Protein AF-R9IVQ0-F1 (afdb_monomer_lite)

Secondary structure (DSSP, 8-state):
-HHHHHHHHHHHHHHHHHHHHSS--EEE--SSS--TTEES---TTSEEEE--EE-SS----HHHHHHHT----HHHHHHHTTEEBS-EEEEETTEEEEEPPB-SS--HHHHHHHHHHTT--EEEEEESSSSEEEEEETTT--EEEEETTTTEEEEEESSHHHHHHH-BSSGGG--

Foldseek 3Di:
DLLVLVVVLLVQLQVVCCVPPVAGDKDADDPPDHAPQWDDDQDPVRITHGDKDQAPDQDDCPVVCVVLVAAFDPSVSCVLRRIFDCWDWFDDLLFIKIFHGRGPPDPVNVQSVVCVVVVHQWDFGTARDPQWTWIQGGHQQWIWIQGNVVRDIDTRGSHSSRVSVRTHSDSVPND

Radius of gyration: 16.64 Å; chains: 1; bounding box: 41×39×42 Å

Sequence (175 aa):
MFQEILKNYIDAFFKVYEEDGKSLPKLPYDEDEPSSLYVGEIDEEGWIEWQYVPVDRILDFSELEEEYAIHLSEELKEYYNSFYFLELCGFWNNKCIMLDKIDAATDVLDDFRSVLNEQEDMIEIGSMDSYASVFVKFVSGRVVLYDWEFEEEAVLADSLSEFFTKLKVRMDQVE

Structure (mmCIF, N/CA/C/O backbone):
data_AF-R9IVQ0-F1
#
_entry.id   AF-R9IVQ0-F1
#
loop_
_atom_site.group_PDB
_atom_site.id
_atom_site.type_symbol
_atom_site.label_atom_id
_atom_site.label_alt_id
_atom_site.label_comp_id
_atom_site.label_asym_id
_atom_site.label_entity_id
_atom_site.label_seq_id
_atom_site.pdbx_PDB_ins_code
_atom_site.Cartn_x
_atom_site.Cartn_y
_atom_site.Cartn_z
_atom_site.occupancy
_atom_site.B_iso_or_equiv
_atom_site.auth_seq_id
_atom_site.auth_comp_id
_atom_site.auth_asym_id
_atom_site.auth_atom_id
_atom_site.pdbx_PDB_model_num
ATOM 1 N N . MET A 1 1 ? -14.313 2.834 -6.094 1.00 83.88 1 MET A N 1
ATOM 2 C CA . MET A 1 1 ? -13.890 4.240 -6.356 1.00 83.88 1 MET A CA 1
ATOM 3 C C . MET A 1 1 ? -12.405 4.374 -6.064 1.00 83.88 1 MET A C 1
ATOM 5 O O . MET A 1 1 ? -11.688 4.936 -6.881 1.00 83.88 1 MET A O 1
ATOM 9 N N . PHE A 1 2 ? -11.943 3.792 -4.955 1.00 95.62 2 PHE A N 1
ATOM 10 C CA . PHE A 1 2 ? -10.536 3.758 -4.588 1.00 95.62 2 PHE A CA 1
ATOM 11 C C . PHE A 1 2 ? -9.658 2.993 -5.595 1.00 95.62 2 PHE A C 1
ATOM 13 O O . PHE A 1 2 ? -8.620 3.516 -5.990 1.00 95.62 2 PHE A O 1
ATOM 20 N N . GLN A 1 3 ? -10.098 1.840 -6.119 1.00 95.62 3 GLN A N 1
ATOM 21 C CA . GLN A 1 3 ? -9.324 1.099 -7.136 1.00 95.62 3 GLN A CA 1
ATOM 22 C C . GLN A 1 3 ? -8.906 1.956 -8.353 1.00 95.62 3 GLN A C 1
ATOM 24 O O . GLN A 1 3 ? -7.794 1.813 -8.857 1.00 95.62 3 GLN A O 1
ATOM 29 N N . GLU A 1 4 ? -9.760 2.874 -8.822 1.00 97.44 4 GLU A N 1
ATOM 30 C CA . GLU A 1 4 ? -9.417 3.794 -9.920 1.00 97.44 4 GLU A CA 1
ATOM 31 C C . GLU A 1 4 ? -8.364 4.828 -9.496 1.00 97.44 4 GLU A C 1
ATOM 33 O O . GLU A 1 4 ? -7.477 5.156 -10.280 1.00 97.44 4 GLU A O 1
ATOM 38 N N . ILE A 1 5 ? -8.432 5.322 -8.255 1.00 98.25 5 ILE A N 1
ATOM 39 C CA . ILE A 1 5 ? -7.447 6.252 -7.682 1.00 98.25 5 ILE A CA 1
ATOM 40 C C . ILE A 1 5 ? -6.083 5.570 -7.576 1.00 98.25 5 ILE A C 1
ATOM 42 O O . ILE A 1 5 ? -5.092 6.117 -8.060 1.00 98.25 5 ILE A O 1
ATOM 46 N N . LEU A 1 6 ? -6.044 4.360 -7.015 1.00 98.38 6 LEU A N 1
ATOM 47 C CA . LEU A 1 6 ? -4.823 3.567 -6.915 1.00 98.38 6 LEU A CA 1
ATOM 48 C C . LEU A 1 6 ? -4.244 3.284 -8.303 1.00 98.38 6 LEU A C 1
ATOM 50 O O . LEU A 1 6 ? -3.059 3.511 -8.533 1.00 98.38 6 LEU A O 1
ATOM 54 N N . LYS A 1 7 ? -5.088 2.879 -9.260 1.00 98.31 7 LYS A N 1
ATOM 55 C CA . LYS A 1 7 ? -4.653 2.659 -10.642 1.00 98.31 7 LYS A CA 1
ATOM 56 C C . LYS A 1 7 ? -4.031 3.915 -11.250 1.00 98.31 7 LYS A C 1
ATOM 58 O O . LYS A 1 7 ? -2.971 3.826 -11.856 1.00 98.31 7 LYS A O 1
ATOM 63 N N . ASN A 1 8 ? -4.663 5.077 -11.082 1.00 98.06 8 ASN A N 1
ATOM 64 C CA . ASN A 1 8 ? -4.141 6.338 -11.610 1.00 98.06 8 ASN A CA 1
ATOM 65 C C . ASN A 1 8 ? -2.773 6.688 -11.009 1.00 98.06 8 ASN A C 1
ATOM 67 O O . ASN A 1 8 ? -1.909 7.194 -11.723 1.00 98.06 8 ASN A O 1
ATOM 71 N N . TYR A 1 9 ? -2.573 6.420 -9.716 1.00 98.12 9 TYR A N 1
ATOM 72 C CA . TYR A 1 9 ? -1.280 6.606 -9.066 1.00 98.12 9 TYR A CA 1
ATOM 73 C C . TYR A 1 9 ? -0.220 5.651 -9.631 1.00 98.12 9 TYR A C 1
ATOM 75 O O . TYR A 1 9 ? 0.850 6.106 -10.031 1.00 98.12 9 TYR A O 1
ATOM 83 N N . ILE A 1 10 ? -0.527 4.354 -9.740 1.00 98.12 10 ILE A N 1
ATOM 84 C CA . ILE A 1 10 ? 0.409 3.361 -10.286 1.00 98.12 10 ILE A CA 1
ATOM 85 C C . ILE A 1 10 ? 0.740 3.681 -11.753 1.00 98.12 10 ILE A C 1
ATOM 87 O O . ILE A 1 10 ? 1.907 3.681 -12.134 1.00 98.12 10 ILE A O 1
ATOM 91 N N . ASP A 1 11 ? -0.248 4.041 -12.575 1.00 97.88 11 ASP A N 1
ATOM 92 C CA . ASP A 1 11 ? -0.018 4.480 -13.957 1.00 97.88 11 ASP A CA 1
ATOM 93 C C . ASP A 1 11 ? 0.919 5.693 -14.018 1.00 97.88 11 ASP A C 1
ATOM 95 O O . ASP A 1 11 ? 1.826 5.741 -14.850 1.00 97.88 11 ASP A O 1
ATOM 99 N N . ALA A 1 12 ? 0.717 6.677 -13.137 1.00 97.06 12 ALA A N 1
ATOM 100 C CA . ALA A 1 12 ? 1.587 7.842 -13.053 1.00 97.06 12 ALA A CA 1
ATOM 101 C C . ALA A 1 12 ? 3.013 7.459 -12.632 1.00 97.06 12 ALA A C 1
ATOM 103 O O . ALA A 1 12 ? 3.962 8.016 -13.179 1.00 97.06 12 ALA A O 1
ATOM 104 N N . PHE A 1 13 ? 3.166 6.501 -11.712 1.00 96.88 13 PHE A N 1
ATOM 105 C CA . PHE A 1 13 ? 4.462 5.978 -11.281 1.00 96.88 13 PHE A CA 1
ATOM 106 C C . PHE A 1 13 ? 5.195 5.319 -12.451 1.00 96.88 13 PHE A C 1
ATOM 108 O O . PHE A 1 13 ? 6.308 5.715 -12.780 1.00 96.88 13 PHE A O 1
ATOM 115 N N . PHE A 1 14 ? 4.542 4.400 -13.164 1.00 96.69 14 PHE A N 1
ATOM 116 C CA . PHE A 1 14 ? 5.114 3.726 -14.335 1.00 96.69 14 PHE A CA 1
ATOM 117 C C . PHE A 1 14 ? 5.498 4.708 -15.446 1.00 96.69 14 PHE A C 1
ATOM 119 O O . PHE A 1 14 ? 6.549 4.572 -16.075 1.00 96.69 14 PHE A O 1
ATOM 126 N N . LYS A 1 15 ? 4.678 5.741 -15.653 1.00 95.88 15 LYS A N 1
ATOM 127 C CA . LYS A 1 15 ? 4.925 6.768 -16.663 1.00 95.88 15 LYS A CA 1
ATOM 128 C C . LYS A 1 15 ? 6.222 7.548 -16.427 1.00 95.88 15 LYS A C 1
ATOM 130 O O . LYS A 1 15 ? 6.845 7.964 -17.400 1.00 95.88 15 LYS A O 1
ATOM 135 N N . VAL A 1 16 ? 6.659 7.722 -15.176 1.00 94.12 16 VAL A N 1
ATOM 136 C CA . VAL A 1 16 ? 7.954 8.360 -14.864 1.00 94.12 16 VAL A CA 1
ATOM 137 C C . VAL A 1 16 ? 9.106 7.594 -15.521 1.00 94.12 16 VAL A C 1
ATOM 139 O O . VAL A 1 16 ? 9.934 8.196 -16.201 1.00 94.12 16 VAL A O 1
ATOM 142 N N . TYR A 1 17 ? 9.117 6.266 -15.397 1.00 92.62 17 TYR A N 1
ATOM 143 C CA . TYR A 1 17 ? 10.158 5.407 -15.973 1.00 92.62 17 TYR A CA 1
ATOM 144 C C . TYR A 1 17 ? 10.071 5.339 -17.502 1.00 92.62 17 TYR A C 1
ATOM 146 O O . TYR A 1 17 ? 11.098 5.356 -18.190 1.00 92.62 17 TYR A O 1
ATOM 154 N N . GLU A 1 18 ? 8.854 5.349 -18.053 1.00 92.56 18 GLU A N 1
ATOM 155 C CA . GLU A 1 18 ? 8.652 5.407 -19.502 1.00 92.56 18 GLU A CA 1
ATOM 156 C C . GLU A 1 18 ? 9.205 6.717 -20.095 1.00 92.56 18 GLU A C 1
ATOM 158 O O . GLU A 1 18 ? 9.872 6.699 -21.133 1.00 92.56 18 GLU A O 1
ATOM 163 N N . GLU A 1 19 ? 8.970 7.855 -19.435 1.00 91.44 19 GLU A N 1
ATOM 164 C CA . GLU A 1 19 ? 9.452 9.166 -19.883 1.00 91.44 19 GLU A CA 1
ATOM 165 C C . GLU A 1 19 ? 10.971 9.328 -19.719 1.00 91.44 19 GLU A C 1
ATOM 167 O O . GLU A 1 19 ? 11.625 9.850 -20.627 1.00 91.44 19 GLU A O 1
ATOM 172 N N . ASP A 1 20 ? 11.534 8.871 -18.596 1.00 87.56 20 ASP A N 1
ATOM 173 C CA . ASP A 1 20 ? 12.940 9.108 -18.245 1.00 87.56 20 ASP A CA 1
ATOM 174 C C . ASP A 1 20 ? 13.894 8.093 -18.887 1.00 87.56 20 ASP A C 1
ATOM 176 O O . ASP A 1 20 ? 14.998 8.449 -19.310 1.00 87.56 20 ASP A O 1
ATOM 180 N N . GLY A 1 21 ? 13.469 6.831 -18.985 1.00 81.00 21 GLY A N 1
ATOM 181 C CA . GLY A 1 21 ? 14.312 5.708 -19.400 1.00 81.00 21 GLY A CA 1
ATOM 182 C C . GLY A 1 21 ? 13.788 4.918 -20.594 1.00 81.00 21 GLY A C 1
ATOM 183 O O . GLY A 1 21 ? 14.529 4.096 -21.133 1.00 81.00 21 GLY A O 1
ATOM 184 N N . LYS A 1 22 ? 12.545 5.164 -21.040 1.00 89.81 22 LYS A N 1
ATOM 185 C CA . LYS A 1 22 ? 11.823 4.294 -21.991 1.00 89.81 22 LYS A CA 1
ATOM 186 C C . LYS A 1 22 ? 11.801 2.834 -21.534 1.00 89.81 22 LYS A C 1
ATOM 188 O O . LYS A 1 22 ? 11.911 1.927 -22.360 1.00 89.81 22 LYS A O 1
ATOM 193 N N . SER A 1 23 ? 11.679 2.634 -20.227 1.00 92.81 23 SER A N 1
ATOM 194 C CA . SER A 1 23 ? 11.652 1.330 -19.574 1.00 92.81 23 SER A CA 1
ATOM 195 C C . SER A 1 23 ? 10.450 1.231 -18.645 1.00 92.81 23 SER A C 1
ATOM 197 O O . SER A 1 23 ? 9.819 2.236 -18.309 1.00 92.81 23 SER A O 1
ATOM 199 N N . LEU A 1 24 ? 10.155 0.016 -18.196 1.00 96.06 24 LEU A N 1
ATOM 200 C CA . LEU A 1 24 ? 9.354 -0.176 -16.993 1.00 96.06 24 LEU A CA 1
ATOM 201 C C . LEU A 1 24 ? 10.211 0.111 -15.741 1.00 96.06 24 LEU A C 1
ATOM 203 O O . LEU A 1 24 ? 11.442 0.239 -15.847 1.00 96.06 24 LEU A O 1
ATOM 207 N N . PRO A 1 25 ? 9.588 0.226 -14.556 1.00 95.88 25 PRO A N 1
ATOM 208 C CA . PRO A 1 25 ? 10.310 0.205 -13.292 1.00 95.88 25 PRO A CA 1
ATOM 209 C C . PRO A 1 25 ? 11.196 -1.039 -13.175 1.00 95.88 25 PRO A C 1
ATOM 211 O O . PRO A 1 25 ? 10.837 -2.123 -13.646 1.00 95.88 25 PRO A O 1
ATOM 214 N N . LYS A 1 26 ? 12.357 -0.872 -12.536 1.00 95.25 26 LYS A N 1
ATOM 215 C CA . LYS A 1 26 ? 13.335 -1.939 -12.314 1.00 95.25 26 LYS A CA 1
ATOM 216 C C . LYS A 1 26 ? 13.668 -2.082 -10.842 1.00 95.25 26 LYS A C 1
ATOM 218 O O . LYS A 1 26 ? 13.705 -1.083 -10.132 1.00 95.25 26 LYS A O 1
ATOM 223 N N . LEU A 1 27 ? 13.999 -3.300 -10.432 1.00 95.00 27 LEU A N 1
ATOM 224 C CA . LEU A 1 27 ? 14.560 -3.608 -9.116 1.00 95.00 27 LEU A CA 1
ATOM 225 C C . LEU A 1 27 ? 15.626 -4.716 -9.230 1.00 95.00 27 LEU A C 1
ATOM 227 O O . LEU A 1 27 ? 15.673 -5.389 -10.268 1.00 95.00 27 LEU A O 1
ATOM 231 N N . PRO A 1 28 ? 16.509 -4.897 -8.229 1.00 95.62 28 PRO A N 1
ATOM 232 C CA . PRO A 1 28 ? 17.485 -5.986 -8.232 1.00 95.62 28 PRO A CA 1
ATOM 233 C C . PRO A 1 28 ? 16.787 -7.345 -8.333 1.00 95.62 28 PRO A C 1
ATOM 235 O O . PRO A 1 28 ? 15.831 -7.600 -7.605 1.00 95.62 28 PRO A O 1
ATOM 238 N N . TYR A 1 29 ? 17.248 -8.216 -9.229 1.00 94.75 29 TYR A N 1
ATOM 239 C CA . TYR A 1 29 ? 16.672 -9.552 -9.363 1.00 94.75 29 TYR A CA 1
ATOM 240 C C . TYR A 1 29 ? 16.893 -10.369 -8.084 1.00 94.75 29 TYR A C 1
ATOM 242 O O . TYR A 1 29 ? 18.032 -10.527 -7.639 1.00 94.75 29 TYR A O 1
ATOM 250 N N . ASP A 1 30 ? 15.807 -10.907 -7.533 1.00 92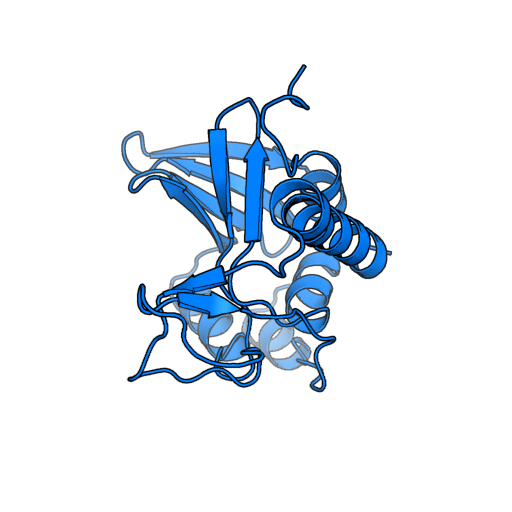.25 30 ASP A N 1
ATOM 251 C CA . ASP A 1 30 ? 15.841 -11.813 -6.390 1.00 92.25 30 ASP A CA 1
ATOM 252 C C . ASP A 1 30 ? 15.778 -13.267 -6.883 1.00 92.25 30 ASP A C 1
ATOM 254 O O . ASP A 1 30 ? 14.785 -13.703 -7.474 1.00 92.25 30 ASP A O 1
ATOM 258 N N . GLU A 1 31 ? 16.873 -14.010 -6.693 1.00 89.38 31 GLU A N 1
ATOM 259 C CA . GLU A 1 31 ? 16.951 -15.419 -7.092 1.00 89.38 31 GLU A CA 1
ATOM 260 C C . GLU A 1 31 ? 16.242 -16.366 -6.118 1.00 89.38 31 GLU A C 1
ATOM 262 O O . GLU A 1 31 ? 15.838 -17.460 -6.526 1.00 89.38 31 GLU A O 1
ATOM 267 N N . ASP A 1 32 ? 16.077 -15.942 -4.865 1.00 91.50 32 ASP A N 1
ATOM 268 C CA . ASP A 1 32 ? 15.458 -16.720 -3.798 1.00 91.50 32 ASP A CA 1
ATOM 269 C C . ASP A 1 32 ? 13.927 -16.562 -3.822 1.00 91.50 32 ASP A C 1
ATOM 271 O O . ASP A 1 32 ? 13.199 -17.531 -3.581 1.00 91.50 32 ASP A O 1
ATOM 275 N N . GLU A 1 33 ? 13.430 -15.378 -4.197 1.00 87.25 33 GLU A N 1
ATOM 276 C CA . GLU A 1 33 ? 12.001 -15.052 -4.312 1.00 87.25 33 GLU A CA 1
ATOM 277 C C . GLU A 1 33 ? 11.600 -14.590 -5.731 1.00 87.25 33 GLU A C 1
ATOM 279 O O . GLU A 1 33 ? 11.232 -13.429 -5.944 1.00 87.25 33 GLU A O 1
ATOM 284 N N . PRO A 1 34 ? 11.604 -15.486 -6.739 1.00 86.75 34 PRO A N 1
ATOM 285 C CA . PRO A 1 34 ? 11.236 -15.112 -8.099 1.00 86.75 34 PRO A CA 1
ATOM 286 C C . PRO A 1 34 ? 9.760 -14.704 -8.195 1.00 86.75 34 PRO A C 1
ATOM 288 O O . PRO A 1 34 ? 8.856 -15.470 -7.849 1.00 86.75 34 PRO A O 1
ATOM 291 N N . SER A 1 35 ? 9.501 -13.519 -8.752 1.00 91.38 35 SER A N 1
ATOM 292 C CA . SER A 1 35 ? 8.145 -13.004 -8.933 1.00 91.38 35 SER A CA 1
ATOM 293 C C . SER A 1 35 ? 7.570 -13.279 -10.323 1.00 91.38 35 SER A C 1
ATOM 295 O O . SER A 1 35 ? 8.240 -13.155 -11.347 1.00 91.38 35 SER A O 1
ATOM 297 N N . SER A 1 36 ? 6.263 -13.554 -10.368 1.00 92.44 36 SER A N 1
ATOM 298 C CA . SER A 1 36 ? 5.487 -13.607 -11.618 1.00 92.44 36 SER A CA 1
ATOM 299 C C . SER A 1 36 ? 5.296 -12.240 -12.293 1.00 92.44 36 SER A C 1
ATOM 301 O O . SER A 1 36 ? 4.859 -12.182 -13.442 1.00 92.44 36 SER A O 1
ATOM 303 N N . LEU A 1 37 ? 5.625 -11.148 -11.595 1.00 96.44 37 LEU A N 1
ATOM 304 C CA . LEU A 1 37 ? 5.517 -9.773 -12.089 1.00 96.44 37 LEU A CA 1
ATOM 305 C C . LEU A 1 37 ? 6.743 -9.319 -12.890 1.00 96.44 37 LEU A C 1
ATOM 307 O O . LEU A 1 37 ? 6.702 -8.255 -13.510 1.00 96.44 37 LEU A O 1
ATOM 311 N N . TYR A 1 38 ? 7.821 -10.107 -12.887 1.00 96.25 38 TYR A N 1
ATOM 312 C CA . TYR A 1 38 ? 9.023 -9.825 -13.662 1.00 96.25 38 TYR A CA 1
ATOM 313 C C . TYR A 1 38 ? 8.772 -9.898 -15.171 1.00 96.25 38 TYR A C 1
ATOM 315 O O . TYR A 1 38 ? 8.034 -10.751 -15.671 1.00 96.25 38 TYR A O 1
ATOM 323 N N . VAL A 1 39 ? 9.418 -8.998 -15.909 1.00 95.38 39 VAL A N 1
ATOM 324 C CA . VAL A 1 39 ? 9.294 -8.852 -17.358 1.00 95.38 39 VAL A CA 1
ATOM 325 C C . VAL A 1 39 ? 10.682 -8.762 -17.986 1.00 95.38 39 VAL A C 1
ATOM 327 O O . VAL A 1 39 ? 11.538 -8.004 -17.544 1.00 95.38 39 VAL A O 1
ATOM 330 N N . GLY A 1 40 ? 10.887 -9.506 -19.073 1.00 94.31 40 GLY A N 1
ATOM 331 C CA . GLY A 1 40 ? 12.124 -9.445 -19.849 1.00 94.31 40 GLY A CA 1
ATOM 332 C C . GLY A 1 40 ? 13.262 -10.277 -19.257 1.00 94.31 40 GLY A C 1
ATOM 333 O O . GLY A 1 40 ? 13.037 -11.359 -18.718 1.00 94.31 40 GLY A O 1
ATOM 334 N N . GLU A 1 41 ? 14.489 -9.794 -19.444 1.00 94.00 41 GLU A N 1
ATOM 335 C CA . GLU A 1 41 ? 15.724 -10.448 -19.003 1.00 94.00 41 GLU A CA 1
ATOM 336 C C . GLU A 1 41 ? 16.425 -9.592 -17.944 1.00 94.00 41 GLU A C 1
ATOM 338 O O . GLU A 1 41 ? 16.261 -8.371 -17.914 1.00 94.00 41 GLU A O 1
ATOM 343 N N . ILE A 1 42 ? 17.223 -10.245 -17.098 1.00 96.06 42 ILE A N 1
ATOM 344 C CA . ILE A 1 42 ? 18.106 -9.571 -16.145 1.00 96.06 42 ILE A CA 1
ATOM 345 C C . ILE A 1 42 ? 19.176 -8.820 -16.945 1.00 96.06 42 ILE A C 1
ATOM 347 O O . ILE A 1 42 ? 19.820 -9.406 -17.821 1.00 96.06 42 ILE A O 1
ATOM 351 N N . ASP A 1 43 ? 19.360 -7.534 -16.664 1.00 93.69 43 ASP A N 1
ATOM 352 C CA . ASP A 1 43 ? 20.373 -6.724 -17.332 1.00 93.69 43 ASP A CA 1
ATOM 353 C C . ASP A 1 43 ? 21.788 -6.949 -16.766 1.00 93.69 43 ASP A C 1
ATOM 355 O O . ASP A 1 43 ? 22.010 -7.715 -15.827 1.00 93.69 43 ASP A O 1
ATOM 359 N N . GLU A 1 44 ? 22.785 -6.304 -17.378 1.00 93.75 44 GLU A N 1
ATOM 360 C CA . GLU A 1 44 ? 24.200 -6.469 -17.010 1.00 93.75 44 GLU A CA 1
ATOM 361 C C . GLU A 1 44 ? 24.509 -6.042 -15.564 1.00 93.75 44 GLU A C 1
ATOM 363 O O . GLU A 1 44 ? 25.529 -6.456 -15.009 1.00 93.75 44 GLU A O 1
ATOM 368 N N . GLU A 1 45 ? 23.642 -5.234 -14.950 1.00 93.50 45 GLU A N 1
ATOM 369 C CA . GLU A 1 45 ? 23.782 -4.752 -13.576 1.00 93.50 45 GLU A CA 1
ATOM 370 C C . GLU A 1 45 ? 23.030 -5.635 -12.567 1.00 93.50 45 GLU A C 1
ATOM 372 O O . GLU A 1 45 ? 23.081 -5.371 -11.366 1.00 93.50 45 GLU A O 1
ATOM 377 N N . GLY A 1 46 ? 22.360 -6.696 -13.029 1.00 95.25 46 GLY A N 1
ATOM 378 C CA . GLY A 1 46 ? 21.577 -7.592 -12.181 1.00 95.25 46 GLY A CA 1
ATOM 379 C C . GLY A 1 46 ? 20.164 -7.087 -11.880 1.00 95.25 46 GLY A C 1
ATOM 380 O O . GLY A 1 46 ? 19.539 -7.576 -10.940 1.00 95.25 46 GLY A O 1
ATOM 381 N N . TRP A 1 47 ? 19.651 -6.118 -12.642 1.00 95.88 47 TRP A N 1
ATOM 382 C CA . TRP A 1 47 ? 18.305 -5.573 -12.463 1.00 95.88 47 TRP A CA 1
ATOM 383 C C . TRP A 1 47 ? 17.321 -6.215 -13.433 1.00 95.88 47 TRP A C 1
ATOM 385 O O . TRP A 1 47 ? 17.681 -6.617 -14.539 1.00 95.88 47 TRP A O 1
ATOM 395 N N . ILE A 1 48 ? 16.056 -6.281 -13.032 1.00 96.88 48 ILE A N 1
ATOM 396 C CA . ILE A 1 48 ? 14.966 -6.805 -13.854 1.00 96.88 48 ILE A CA 1
ATOM 397 C C . ILE A 1 48 ? 13.801 -5.818 -13.884 1.00 96.88 48 ILE A C 1
ATOM 399 O O . ILE A 1 48 ? 13.510 -5.148 -12.891 1.00 96.88 48 ILE A O 1
ATOM 403 N N . GLU A 1 49 ? 13.149 -5.706 -15.040 1.00 97.06 49 GLU A N 1
ATOM 404 C CA . GLU A 1 49 ? 11.931 -4.913 -15.182 1.00 97.06 49 GLU A CA 1
ATOM 405 C C . GLU A 1 49 ? 10.737 -5.652 -14.571 1.00 97.06 49 GLU A C 1
ATOM 407 O O . GLU A 1 49 ? 10.690 -6.884 -14.557 1.00 97.06 49 GLU A O 1
ATOM 412 N N . TRP A 1 50 ? 9.738 -4.916 -14.094 1.00 97.44 50 TRP A N 1
ATOM 413 C CA . TRP A 1 50 ? 8.507 -5.515 -13.586 1.00 97.44 50 TRP A CA 1
ATOM 414 C C . TRP A 1 50 ? 7.268 -4.719 -13.994 1.00 97.44 50 TRP A C 1
ATOM 416 O O . TRP A 1 50 ? 7.340 -3.541 -14.347 1.00 97.44 50 TRP A O 1
ATOM 426 N N . GLN A 1 51 ? 6.114 -5.381 -13.962 1.00 97.44 51 GLN A N 1
ATOM 427 C CA . GLN A 1 51 ? 4.815 -4.766 -14.227 1.00 97.44 51 GLN A CA 1
ATOM 428 C C . GLN A 1 51 ? 3.828 -5.057 -13.103 1.00 97.44 51 GLN A C 1
ATOM 430 O O . GLN A 1 51 ? 3.844 -6.134 -12.513 1.00 97.44 51 GLN A O 1
ATOM 435 N N . TYR A 1 52 ? 2.935 -4.108 -12.838 1.00 97.81 52 TYR A N 1
ATOM 436 C CA . TYR A 1 52 ? 1.796 -4.357 -11.966 1.00 97.81 52 TYR A CA 1
ATOM 437 C C . TYR A 1 52 ? 0.685 -5.080 -12.743 1.00 97.81 52 TYR A C 1
ATOM 439 O O . TYR A 1 52 ? 0.520 -4.874 -13.950 1.00 97.81 52 TYR A O 1
ATOM 447 N N . VAL A 1 53 ? -0.105 -5.913 -12.066 1.00 97.19 53 VAL A N 1
ATOM 448 C CA . VAL A 1 53 ? -1.264 -6.597 -12.672 1.00 97.19 53 VAL A CA 1
ATOM 449 C C . VAL A 1 53 ? -2.465 -6.553 -11.727 1.00 97.19 53 VAL A C 1
ATOM 451 O O . VAL A 1 53 ? -2.272 -6.500 -10.515 1.00 97.19 53 VAL A O 1
ATOM 454 N N . PRO A 1 54 ? -3.713 -6.564 -12.227 1.00 97.25 54 PRO A N 1
ATOM 455 C CA . PRO A 1 54 ? -4.878 -6.751 -11.369 1.00 97.25 54 PRO A CA 1
ATOM 456 C C . PRO A 1 54 ? -4.780 -8.062 -10.588 1.00 97.25 54 PRO A C 1
ATOM 458 O O . PRO A 1 54 ? -4.348 -9.076 -11.139 1.00 97.25 54 PRO A O 1
ATOM 461 N N . VAL A 1 55 ? -5.210 -8.037 -9.330 1.00 95.94 55 VAL A N 1
ATOM 462 C CA . VAL A 1 55 ? -5.289 -9.245 -8.501 1.00 95.94 55 VAL A CA 1
ATOM 463 C C . VAL A 1 55 ? -6.300 -10.219 -9.121 1.00 95.94 55 VAL A C 1
ATOM 465 O O . VAL A 1 55 ? -7.378 -9.818 -9.563 1.00 95.94 55 VAL A O 1
ATOM 468 N N . ASP A 1 56 ? -5.952 -11.504 -9.176 1.00 93.00 56 ASP A N 1
ATOM 469 C CA . ASP A 1 56 ? -6.794 -12.577 -9.726 1.00 93.00 56 ASP A CA 1
ATOM 470 C C . ASP A 1 56 ? -7.555 -13.376 -8.650 1.00 93.00 56 ASP A C 1
ATOM 472 O O . ASP A 1 56 ? -8.448 -14.168 -8.969 1.00 93.00 56 ASP A O 1
ATOM 476 N N . ARG A 1 57 ? -7.243 -13.130 -7.374 1.00 91.94 57 ARG A N 1
ATOM 477 C CA . ARG A 1 57 ? -7.971 -13.608 -6.192 1.00 91.94 57 ARG A CA 1
ATOM 478 C C . ARG A 1 57 ? -8.903 -12.537 -5.619 1.00 91.94 57 ARG A C 1
ATOM 480 O O . ARG A 1 57 ? -8.759 -11.349 -5.873 1.00 91.94 57 ARG A O 1
ATOM 487 N N . ILE A 1 58 ? -9.849 -12.971 -4.793 1.00 91.31 58 ILE A N 1
ATOM 488 C CA . ILE A 1 58 ? -10.622 -12.075 -3.930 1.00 91.31 58 ILE A CA 1
ATOM 489 C C . ILE A 1 58 ? -10.426 -12.571 -2.504 1.00 91.31 58 ILE A C 1
ATOM 491 O O . ILE A 1 58 ? -10.813 -13.693 -2.179 1.00 91.31 58 ILE A O 1
ATOM 495 N N . LEU A 1 59 ? -9.796 -11.745 -1.678 1.00 95.38 59 LEU A N 1
ATOM 496 C CA . LEU A 1 59 ? -9.684 -11.946 -0.243 1.00 95.38 59 LEU A CA 1
ATOM 497 C C . LEU A 1 59 ? -11.023 -11.603 0.407 1.00 95.38 59 LEU A C 1
ATOM 499 O O . LEU A 1 59 ? -11.519 -10.482 0.267 1.00 95.38 59 LEU A O 1
ATOM 503 N N . ASP A 1 60 ? -11.589 -12.575 1.115 1.00 96.19 60 ASP A N 1
ATOM 504 C CA . ASP A 1 60 ? -12.784 -12.395 1.932 1.00 96.19 60 ASP A CA 1
ATOM 505 C C . ASP A 1 60 ? -12.373 -12.163 3.388 1.00 96.19 60 ASP A C 1
ATOM 507 O O . ASP A 1 60 ? -11.840 -13.054 4.048 1.00 96.19 60 ASP A O 1
ATOM 511 N N . PHE A 1 61 ? -12.617 -10.950 3.877 1.00 97.38 61 PHE A N 1
ATOM 512 C CA . PHE A 1 61 ? -12.298 -10.556 5.247 1.00 97.38 61 PHE A CA 1
ATOM 513 C C . PHE A 1 61 ? -13.424 -10.880 6.241 1.00 97.38 61 PHE A C 1
ATOM 515 O O . PHE A 1 61 ? -13.241 -10.653 7.433 1.00 97.38 61 PHE A O 1
ATOM 522 N N . SER A 1 62 ? -14.567 -11.424 5.796 1.00 97.06 62 SER A N 1
ATOM 523 C CA . SER A 1 62 ? -15.756 -11.605 6.646 1.00 97.06 62 SER A CA 1
ATOM 524 C C . SER A 1 62 ? -15.493 -12.489 7.868 1.00 97.06 62 SER A C 1
ATOM 526 O O . SER A 1 62 ? -15.949 -12.172 8.962 1.00 97.06 62 SER A O 1
ATOM 528 N N . GLU A 1 63 ? -14.740 -13.583 7.699 1.00 96.94 63 GLU A N 1
ATOM 529 C CA . GLU A 1 63 ? -14.388 -14.486 8.806 1.00 96.94 63 GLU A CA 1
ATOM 530 C C . GLU A 1 63 ? -13.523 -13.773 9.850 1.00 96.94 63 GLU A C 1
ATOM 532 O O . GLU A 1 63 ? -13.761 -13.902 11.047 1.00 96.94 63 GLU A O 1
ATOM 537 N N . LEU A 1 64 ? -12.565 -12.967 9.392 1.00 96.81 64 LEU A N 1
ATOM 538 C CA . LEU A 1 64 ? -11.677 -12.187 10.247 1.00 96.81 64 LEU A CA 1
ATOM 539 C C . LEU A 1 64 ? -12.439 -11.058 10.964 1.00 96.81 64 LEU A C 1
ATOM 541 O O . LEU A 1 64 ? -12.275 -10.856 12.164 1.00 96.81 64 LEU A O 1
ATOM 545 N N . GLU A 1 65 ? -13.329 -10.352 10.268 1.00 97.62 65 GLU A N 1
ATOM 546 C CA . GLU A 1 65 ? -14.201 -9.336 10.872 1.00 97.62 65 GLU A CA 1
ATOM 547 C C . GLU A 1 65 ? -15.116 -9.938 11.960 1.00 97.62 65 GLU A C 1
ATOM 549 O O . GLU A 1 65 ? -15.292 -9.333 13.022 1.00 97.62 65 GLU A O 1
ATOM 554 N N . GLU A 1 66 ? -15.656 -11.146 11.743 1.00 97.62 66 GLU A N 1
ATOM 555 C CA . GLU A 1 66 ? -16.463 -11.871 12.735 1.00 97.62 66 GLU A CA 1
ATOM 556 C C . GLU A 1 66 ? -15.623 -12.350 13.931 1.00 97.62 66 GLU A C 1
ATOM 558 O O . GLU A 1 66 ? -16.022 -12.134 15.078 1.00 97.62 66 GLU A O 1
ATOM 563 N N . GLU A 1 67 ? -14.460 -12.956 13.676 1.00 97.06 67 GLU A N 1
ATOM 564 C CA . GLU A 1 67 ? -13.553 -13.504 14.694 1.00 97.06 67 GLU A CA 1
ATOM 565 C C . GLU A 1 67 ? -13.101 -12.435 15.697 1.00 97.06 67 GLU A C 1
ATOM 567 O O . GLU A 1 67 ? -13.150 -12.654 16.911 1.00 97.06 67 GLU A O 1
ATOM 572 N N . TYR A 1 68 ? -12.723 -11.257 15.199 1.00 96.56 68 TYR A N 1
ATOM 573 C CA . TYR A 1 68 ? -12.196 -10.166 16.021 1.00 96.56 68 TYR A CA 1
ATOM 574 C C . TYR A 1 68 ? -13.251 -9.114 16.393 1.00 96.56 68 TYR A C 1
ATOM 576 O O . TYR A 1 68 ? -12.941 -8.158 17.104 1.00 96.56 68 TYR A O 1
ATOM 584 N N . ALA A 1 69 ? -14.505 -9.291 15.960 1.00 96.44 69 ALA A N 1
ATOM 585 C CA . ALA A 1 69 ? -15.604 -8.346 16.166 1.00 96.44 69 ALA A CA 1
ATOM 586 C C . ALA A 1 69 ? -15.264 -6.907 15.720 1.00 96.44 69 ALA A C 1
ATOM 588 O O . ALA A 1 69 ? -15.617 -5.929 16.390 1.00 96.44 69 ALA A O 1
ATOM 589 N N . ILE A 1 70 ? -14.586 -6.782 14.576 1.00 96.19 70 ILE A N 1
ATOM 590 C CA . ILE A 1 70 ? -14.187 -5.512 13.959 1.00 96.19 70 ILE A CA 1
ATOM 591 C C . ILE A 1 70 ? -14.875 -5.323 12.608 1.00 96.19 70 ILE A C 1
ATOM 593 O O . ILE A 1 70 ? -15.361 -6.270 12.002 1.00 96.19 70 ILE A O 1
ATOM 597 N N . HIS A 1 71 ? -14.884 -4.086 12.118 1.00 96.94 71 HIS A N 1
ATOM 598 C CA . HIS A 1 71 ? -15.256 -3.792 10.740 1.00 96.94 71 HIS A CA 1
ATOM 599 C C . HIS A 1 71 ? -14.117 -3.026 10.076 1.00 96.94 71 HIS A C 1
ATOM 601 O O . HIS A 1 71 ? -13.820 -1.895 10.467 1.00 96.94 71 HIS A O 1
ATOM 607 N N . LEU A 1 72 ? -13.457 -3.671 9.120 1.00 97.75 72 LEU A N 1
ATOM 608 C CA . LEU A 1 72 ? -12.360 -3.099 8.357 1.00 97.75 72 LEU A CA 1
ATOM 609 C C . LEU A 1 72 ? -12.898 -2.076 7.362 1.00 97.75 72 LEU A C 1
ATOM 611 O O . LEU A 1 72 ? -13.928 -2.290 6.718 1.00 97.75 72 LEU A O 1
ATOM 615 N N . SER A 1 73 ? -12.160 -0.982 7.188 1.00 97.75 73 SER A N 1
ATOM 616 C CA . SER A 1 73 ? -12.494 0.014 6.177 1.00 97.75 73 SER A CA 1
ATOM 617 C C . SER A 1 73 ? -12.538 -0.615 4.778 1.00 97.75 73 SER A C 1
ATOM 619 O O . SER A 1 73 ? -11.690 -1.431 4.408 1.00 97.75 73 SER A O 1
ATOM 621 N N . GLU A 1 74 ? -13.537 -0.227 3.984 1.00 97.44 74 GLU A N 1
ATOM 622 C CA . GLU A 1 74 ? -13.724 -0.772 2.634 1.00 97.44 74 GLU A CA 1
ATOM 623 C C . GLU A 1 74 ? -12.521 -0.490 1.726 1.00 97.44 74 GLU A C 1
ATOM 625 O O . GLU A 1 74 ? -12.114 -1.363 0.968 1.00 97.44 74 GLU A O 1
ATOM 630 N N . GLU A 1 75 ? -11.890 0.683 1.843 1.00 98.25 75 GLU A N 1
ATOM 631 C CA . GLU A 1 75 ? -10.711 1.013 1.033 1.00 98.25 75 GLU A CA 1
ATOM 632 C C . GLU A 1 75 ? -9.499 0.140 1.371 1.00 98.25 75 GLU A C 1
ATOM 634 O O . GLU A 1 75 ? -8.740 -0.210 0.471 1.00 98.25 75 GLU A O 1
ATOM 639 N N . LEU A 1 76 ? -9.334 -0.264 2.636 1.00 97.88 76 LEU A N 1
ATOM 640 C CA . LEU A 1 76 ? -8.266 -1.184 3.031 1.00 97.88 76 LEU A CA 1
ATOM 641 C C . LEU A 1 76 ? -8.488 -2.574 2.424 1.00 97.88 76 LEU A C 1
ATOM 643 O O . LEU A 1 76 ? -7.554 -3.182 1.904 1.00 97.88 76 LEU A O 1
ATOM 647 N N . LYS A 1 77 ? -9.737 -3.053 2.412 1.00 97.44 77 LYS A N 1
ATOM 648 C CA . LYS A 1 77 ? -10.100 -4.301 1.724 1.00 97.44 77 LYS A CA 1
ATOM 649 C C . LYS A 1 77 ? -9.923 -4.183 0.207 1.00 97.44 77 LYS A C 1
ATOM 651 O O . LYS A 1 77 ? -9.463 -5.135 -0.422 1.00 97.44 77 LYS A O 1
ATOM 656 N N . GLU A 1 78 ? -10.264 -3.036 -0.389 1.00 97.25 78 GLU A N 1
ATOM 657 C CA . GLU A 1 78 ? -10.033 -2.762 -1.814 1.00 97.25 78 GLU A CA 1
ATOM 658 C C . GLU A 1 78 ? -8.528 -2.718 -2.140 1.00 97.25 78 GLU A C 1
ATOM 660 O O . GLU A 1 78 ? -8.138 -3.235 -3.184 1.00 97.25 78 GLU A O 1
ATOM 665 N N . TYR A 1 79 ? -7.674 -2.172 -1.269 1.00 97.81 79 TYR A N 1
ATOM 666 C CA . TYR A 1 79 ? -6.218 -2.078 -1.463 1.00 97.81 79 TYR A CA 1
ATOM 667 C C . TYR A 1 79 ? -5.568 -3.432 -1.734 1.00 97.81 79 TYR A C 1
ATOM 669 O O . TYR A 1 79 ? -4.980 -3.621 -2.800 1.00 97.81 79 TYR A O 1
ATOM 677 N N . TYR A 1 80 ? -5.785 -4.410 -0.855 1.00 97.44 80 TYR A N 1
ATOM 678 C CA . TYR A 1 80 ? -5.225 -5.756 -1.016 1.00 97.44 80 TYR A CA 1
ATOM 679 C C . TYR A 1 80 ? -5.904 -6.604 -2.107 1.00 97.44 80 TYR A C 1
ATOM 681 O O . TYR A 1 80 ? -5.388 -7.659 -2.475 1.00 97.44 80 TYR A O 1
ATOM 689 N N . ASN A 1 81 ? -7.044 -6.156 -2.643 1.00 96.94 81 ASN A N 1
ATOM 690 C CA . ASN A 1 81 ? -7.780 -6.824 -3.723 1.00 96.94 81 ASN A CA 1
ATOM 691 C C . ASN A 1 81 ? -7.646 -6.127 -5.090 1.00 96.94 81 ASN A C 1
ATOM 693 O O . ASN A 1 81 ? -8.295 -6.538 -6.051 1.00 96.94 81 ASN A O 1
ATOM 697 N N . SER A 1 82 ? -6.852 -5.057 -5.200 1.00 97.00 82 SER A N 1
ATOM 698 C CA . SER A 1 82 ? -6.805 -4.240 -6.418 1.00 97.00 82 SER A CA 1
ATOM 699 C C . SER A 1 82 ? -5.716 -4.676 -7.394 1.00 97.00 82 SER A C 1
ATOM 701 O O . SER A 1 82 ? -6.027 -5.103 -8.509 1.00 97.00 82 SER A O 1
ATOM 703 N N . PHE A 1 83 ? -4.446 -4.550 -7.002 1.00 97.81 83 PHE A N 1
ATOM 704 C CA . PHE A 1 83 ? -3.301 -4.805 -7.879 1.00 97.81 83 PHE A CA 1
ATOM 705 C C . PHE A 1 83 ? -2.172 -5.514 -7.136 1.00 97.81 83 PHE A C 1
ATOM 707 O O . PHE A 1 83 ? -1.918 -5.219 -5.972 1.00 97.81 83 PHE A O 1
ATOM 714 N N . TYR A 1 84 ? -1.473 -6.393 -7.846 1.00 97.69 84 TYR A N 1
ATOM 715 C CA . TYR A 1 84 ? -0.156 -6.867 -7.458 1.00 97.69 84 TYR A CA 1
ATOM 716 C C . TYR A 1 84 ? 0.927 -5.923 -7.987 1.00 97.69 84 TYR A C 1
ATOM 718 O O . TYR A 1 84 ? 0.868 -5.509 -9.149 1.00 97.69 84 TYR A O 1
ATOM 726 N N . PHE A 1 85 ? 1.919 -5.609 -7.157 1.00 97.31 85 PHE A N 1
ATOM 727 C CA . PHE A 1 85 ? 3.072 -4.770 -7.484 1.00 97.31 85 PHE A CA 1
ATOM 728 C C . PHE A 1 85 ? 4.272 -5.118 -6.590 1.00 97.31 8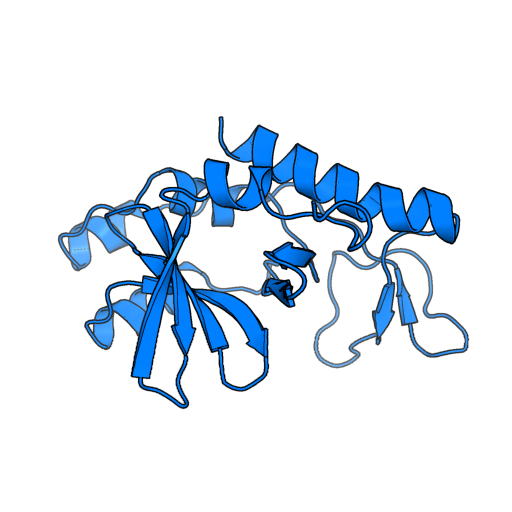5 PHE A C 1
ATOM 730 O O . PHE A 1 85 ? 4.099 -5.583 -5.465 1.00 97.31 85 PHE A O 1
ATOM 737 N N . LEU A 1 86 ? 5.490 -4.888 -7.091 1.00 96.00 86 LEU A N 1
ATOM 738 C CA . LEU A 1 86 ? 6.722 -5.231 -6.365 1.00 96.00 86 LEU A CA 1
ATOM 739 C C . LEU A 1 86 ? 7.334 -4.077 -5.585 1.00 96.00 86 LEU A C 1
ATOM 741 O O . LEU A 1 86 ? 8.016 -4.307 -4.596 1.00 96.00 86 LEU A O 1
ATOM 745 N N . GLU A 1 87 ? 7.111 -2.852 -6.035 1.00 93.38 87 GLU A N 1
ATOM 746 C CA . GLU A 1 87 ? 7.592 -1.659 -5.357 1.00 93.38 87 GLU A CA 1
ATOM 747 C C . GLU A 1 87 ? 6.713 -0.490 -5.785 1.00 93.38 87 GLU A C 1
ATOM 749 O O . GLU A 1 87 ? 6.407 -0.330 -6.964 1.00 93.38 87 GLU A O 1
ATOM 754 N N . LEU A 1 88 ? 6.301 0.352 -4.851 1.00 96.62 88 LEU A N 1
ATOM 755 C CA . LEU A 1 88 ? 5.775 1.669 -5.186 1.00 96.62 88 LEU A CA 1
ATOM 756 C C . LEU A 1 88 ? 6.453 2.682 -4.282 1.00 96.62 88 LEU A C 1
ATOM 758 O O . LEU A 1 88 ? 6.712 2.405 -3.113 1.00 96.62 88 LEU A O 1
ATOM 762 N N . CYS A 1 89 ? 6.727 3.869 -4.809 1.00 95.81 89 CYS A N 1
ATOM 763 C CA . CYS A 1 89 ? 7.221 4.955 -3.985 1.00 95.81 89 CYS A CA 1
ATOM 764 C C . CYS A 1 89 ? 6.677 6.306 -4.424 1.00 95.81 89 CYS A C 1
ATOM 766 O O . CYS A 1 89 ? 6.294 6.534 -5.577 1.00 95.81 89 CYS A O 1
ATOM 768 N N . GLY A 1 90 ? 6.616 7.226 -3.474 1.00 95.69 90 GLY A N 1
ATOM 769 C CA . GLY A 1 90 ? 6.182 8.582 -3.742 1.00 95.69 90 GLY A CA 1
ATOM 770 C C . GLY A 1 90 ? 6.584 9.554 -2.652 1.00 95.69 90 GLY A C 1
ATOM 771 O O . GLY A 1 90 ? 7.017 9.183 -1.570 1.00 95.69 90 GLY A O 1
ATOM 772 N N . PHE A 1 91 ? 6.437 10.833 -2.949 1.00 95.50 91 PHE A N 1
ATOM 773 C CA . PHE A 1 91 ? 6.839 11.925 -2.091 1.00 95.50 91 PHE A CA 1
ATOM 774 C C . PHE A 1 91 ? 5.636 12.471 -1.331 1.00 95.50 91 PHE A C 1
ATOM 776 O O . PHE A 1 91 ? 4.621 12.855 -1.921 1.00 95.50 91 PHE A O 1
ATOM 783 N N . TRP A 1 92 ? 5.793 12.553 -0.015 1.00 92.44 92 TRP A N 1
ATOM 784 C CA . TRP A 1 92 ? 4.884 13.203 0.912 1.00 92.44 92 TRP A CA 1
ATOM 785 C C . TRP A 1 92 ? 5.638 14.310 1.645 1.00 92.44 92 TRP A C 1
ATOM 787 O O . TRP A 1 92 ? 6.563 14.036 2.407 1.00 92.44 92 TRP A O 1
ATOM 797 N N . ASN A 1 93 ? 5.282 15.577 1.409 1.00 87.38 93 ASN A N 1
ATOM 798 C CA . ASN A 1 93 ? 5.971 16.736 1.998 1.00 87.38 93 ASN A CA 1
ATOM 799 C C . ASN A 1 93 ? 7.513 16.671 1.857 1.00 87.38 93 ASN A C 1
ATOM 801 O O . ASN A 1 93 ? 8.238 16.862 2.832 1.00 87.38 93 ASN A O 1
ATOM 805 N N . ASN A 1 94 ? 8.017 16.383 0.649 1.00 86.25 94 ASN A N 1
ATOM 806 C CA . ASN A 1 94 ? 9.446 16.209 0.319 1.00 86.25 94 ASN A CA 1
ATOM 807 C C . ASN A 1 94 ? 10.150 14.998 0.953 1.00 86.25 94 ASN A C 1
ATOM 809 O O . ASN A 1 94 ? 11.364 14.863 0.808 1.00 86.25 94 ASN A O 1
ATOM 813 N N . LYS A 1 95 ? 9.422 14.105 1.624 1.00 91.19 95 LYS A N 1
ATOM 814 C CA . LYS A 1 95 ? 9.962 12.838 2.123 1.00 91.19 95 LYS A CA 1
ATOM 815 C C . LYS A 1 95 ? 9.481 11.686 1.249 1.00 91.19 95 LYS A C 1
ATOM 817 O O . LYS A 1 95 ? 8.316 11.669 0.859 1.00 91.19 95 LYS A O 1
ATOM 822 N N . CYS A 1 96 ? 10.376 10.760 0.919 1.00 94.75 96 CYS A N 1
ATOM 823 C CA . CYS A 1 96 ? 10.025 9.569 0.153 1.00 94.75 96 CYS A CA 1
ATOM 824 C C . CYS A 1 96 ? 9.322 8.566 1.070 1.00 94.75 96 CYS A C 1
ATOM 826 O O . CYS A 1 96 ? 9.796 8.318 2.172 1.00 94.75 96 CYS A O 1
ATOM 828 N N . ILE A 1 97 ? 8.208 8.013 0.614 1.00 96.88 97 ILE A N 1
ATOM 829 C CA . ILE A 1 97 ? 7.534 6.861 1.198 1.00 96.88 97 ILE A CA 1
ATOM 830 C C . ILE A 1 97 ? 7.713 5.716 0.211 1.00 96.88 97 ILE A C 1
ATOM 832 O O . ILE A 1 97 ? 7.369 5.860 -0.964 1.00 96.88 97 ILE A O 1
ATOM 836 N N . MET A 1 98 ? 8.236 4.602 0.702 1.00 97.25 98 MET A N 1
ATOM 837 C CA . MET A 1 98 ? 8.269 3.312 0.027 1.00 97.25 98 MET A CA 1
ATOM 838 C C . MET A 1 98 ? 7.070 2.503 0.516 1.00 97.25 98 MET A C 1
ATOM 840 O O . MET A 1 98 ? 6.832 2.441 1.716 1.00 97.25 98 MET A O 1
ATOM 844 N N . LEU A 1 99 ? 6.301 1.918 -0.392 1.00 97.38 99 LEU A N 1
ATOM 845 C CA . LEU A 1 99 ? 5.181 1.040 -0.063 1.00 97.38 99 LEU A CA 1
ATOM 846 C C . LEU A 1 99 ? 5.607 -0.417 -0.200 1.00 97.38 99 LEU A C 1
ATOM 848 O O . LEU A 1 99 ? 6.343 -0.768 -1.128 1.00 97.38 99 LEU A O 1
ATOM 852 N N . ASP A 1 100 ? 5.103 -1.250 0.702 1.00 95.69 100 ASP A N 1
ATOM 853 C CA . ASP A 1 100 ? 5.430 -2.670 0.742 1.00 95.69 100 ASP A CA 1
ATOM 854 C C . ASP A 1 100 ? 4.842 -3.404 -0.461 1.00 95.69 100 ASP A C 1
ATOM 856 O O . ASP A 1 100 ? 3.739 -3.097 -0.926 1.00 95.69 100 ASP A O 1
ATOM 860 N N . LYS A 1 101 ? 5.583 -4.396 -0.968 1.00 95.06 101 LYS A N 1
ATOM 861 C CA . LYS A 1 101 ? 5.139 -5.220 -2.095 1.00 95.06 101 LYS A CA 1
ATOM 862 C C . LYS A 1 101 ? 3.832 -5.942 -1.761 1.00 95.06 101 LYS A C 1
ATOM 864 O O . LYS A 1 101 ? 3.660 -6.460 -0.660 1.00 95.06 101 LYS A O 1
ATOM 869 N N . ILE A 1 102 ? 2.945 -6.048 -2.745 1.00 95.25 102 ILE A N 1
ATOM 870 C CA . ILE A 1 102 ? 1.758 -6.905 -2.670 1.00 95.25 102 ILE A CA 1
ATOM 871 C C . ILE A 1 102 ? 1.824 -7.854 -3.849 1.00 95.25 102 ILE A C 1
ATOM 873 O O . ILE A 1 102 ? 1.676 -7.438 -4.998 1.00 95.25 102 ILE A O 1
ATOM 877 N N . ASP A 1 103 ? 2.025 -9.138 -3.588 1.00 92.69 103 ASP A N 1
ATOM 878 C CA . ASP A 1 103 ? 2.107 -10.141 -4.639 1.00 92.69 103 ASP A CA 1
ATOM 879 C C . ASP A 1 103 ? 1.296 -11.406 -4.314 1.00 92.69 103 ASP A C 1
ATOM 881 O O . ASP A 1 103 ? 0.509 -11.486 -3.359 1.00 92.69 103 ASP A O 1
ATOM 885 N N . ALA A 1 104 ? 1.424 -12.399 -5.194 1.00 89.31 104 ALA A N 1
ATOM 886 C CA . ALA A 1 104 ? 0.721 -13.662 -5.058 1.00 89.31 104 ALA A CA 1
ATOM 887 C C . ALA A 1 104 ? 1.153 -14.455 -3.808 1.00 89.31 104 ALA A C 1
ATOM 889 O O . ALA A 1 104 ? 0.347 -15.238 -3.306 1.00 89.31 104 ALA A O 1
ATOM 890 N N . ALA A 1 105 ? 2.376 -14.249 -3.313 1.00 88.62 105 ALA A N 1
ATOM 891 C CA . ALA A 1 105 ? 2.944 -14.946 -2.165 1.00 88.62 105 ALA A CA 1
ATOM 892 C C . ALA A 1 105 ? 2.578 -14.292 -0.822 1.00 88.62 105 ALA A C 1
ATOM 894 O O . ALA A 1 105 ? 2.598 -14.984 0.192 1.00 88.62 105 ALA A O 1
ATOM 895 N N . THR A 1 106 ? 2.198 -13.010 -0.807 1.00 85.81 106 THR A N 1
ATOM 896 C CA . THR A 1 106 ? 1.720 -12.318 0.403 1.00 85.81 106 THR A CA 1
ATOM 897 C C . THR A 1 106 ? 0.455 -12.979 0.973 1.00 85.81 106 THR A C 1
ATOM 899 O O . THR A 1 106 ? -0.595 -12.975 0.315 1.00 85.81 106 THR A O 1
ATOM 902 N N . ASP A 1 107 ? 0.524 -13.496 2.207 1.00 92.38 107 ASP A N 1
ATOM 903 C CA . ASP A 1 107 ? -0.633 -14.011 2.957 1.00 92.38 107 ASP A CA 1
ATOM 904 C C . ASP A 1 107 ? -1.264 -12.913 3.821 1.00 92.38 107 ASP A C 1
ATOM 906 O O . ASP A 1 107 ? -1.144 -12.863 5.042 1.00 92.38 107 ASP A O 1
ATOM 910 N N . VAL A 1 108 ? -1.987 -12.026 3.142 1.00 94.94 108 VAL A N 1
ATOM 911 C CA . VAL A 1 108 ? -2.617 -10.848 3.752 1.00 94.94 108 VAL A CA 1
ATOM 912 C C . VAL A 1 108 ? -3.535 -11.213 4.927 1.00 94.94 108 VAL A C 1
ATOM 914 O O . VAL A 1 108 ? -3.618 -10.469 5.898 1.00 94.94 108 VAL A O 1
ATOM 917 N N . LEU A 1 109 ? -4.266 -12.331 4.863 1.00 96.31 109 LEU A N 1
ATOM 918 C CA . LEU A 1 109 ? -5.185 -12.686 5.951 1.00 96.31 109 LEU A CA 1
ATOM 919 C C . LEU A 1 109 ? -4.424 -13.147 7.197 1.00 96.31 109 LEU A C 1
ATOM 921 O O . LEU A 1 109 ? -4.874 -12.868 8.308 1.00 96.31 109 LEU A O 1
ATOM 925 N N . ASP A 1 110 ? -3.296 -13.839 7.030 1.00 96.19 110 ASP A N 1
ATOM 926 C CA . ASP A 1 110 ? -2.426 -14.221 8.146 1.00 96.19 110 ASP A CA 1
ATOM 927 C C . ASP A 1 110 ? -1.715 -13.006 8.763 1.00 96.19 110 ASP A C 1
ATOM 929 O O . ASP A 1 110 ? -1.656 -12.893 9.990 1.00 96.19 110 ASP A O 1
ATOM 933 N N . ASP A 1 111 ? -1.296 -12.038 7.941 1.00 95.62 111 ASP A N 1
ATOM 934 C CA . ASP A 1 111 ? -0.721 -10.771 8.411 1.00 95.62 111 ASP A CA 1
ATOM 935 C C . ASP A 1 111 ? -1.718 -10.016 9.304 1.00 95.62 111 ASP A C 1
ATOM 937 O O . ASP A 1 111 ? -1.404 -9.647 10.438 1.00 95.62 111 ASP A O 1
ATOM 941 N N . PHE A 1 112 ? -2.967 -9.857 8.849 1.00 97.12 112 PHE A N 1
ATOM 942 C CA . PHE A 1 112 ? -4.010 -9.205 9.647 1.00 97.12 112 PHE A CA 1
ATOM 943 C C . PHE A 1 112 ? -4.296 -9.959 10.950 1.00 97.12 112 PHE A C 1
ATOM 945 O O . PHE A 1 112 ? -4.444 -9.326 11.996 1.00 97.12 112 PHE A O 1
ATOM 952 N N . ARG A 1 113 ? -4.366 -11.298 10.917 1.00 96.69 113 ARG A N 1
ATOM 953 C CA . ARG A 1 113 ? -4.552 -12.105 12.136 1.00 96.69 113 ARG A CA 1
ATOM 954 C C . ARG A 1 113 ? -3.400 -11.914 13.112 1.00 96.69 113 ARG A C 1
ATOM 956 O O . ARG A 1 113 ? -3.642 -11.794 14.310 1.00 96.69 113 ARG A O 1
ATOM 963 N N . SER A 1 114 ? -2.166 -11.875 12.618 1.00 96.81 114 SER A N 1
ATOM 964 C CA . SER A 1 114 ? -0.973 -11.669 13.440 1.00 96.81 114 SER A CA 1
ATOM 965 C C . SER A 1 114 ? -1.037 -10.331 14.173 1.00 96.81 114 SER A C 1
ATOM 967 O O . SER A 1 114 ? -0.949 -10.310 15.400 1.00 96.81 114 SER A O 1
ATOM 969 N N . VAL A 1 115 ? -1.333 -9.245 13.455 1.00 96.81 115 VAL A N 1
ATOM 970 C CA . VAL A 1 115 ? -1.501 -7.902 14.036 1.00 96.81 115 VAL A CA 1
ATOM 971 C C . VAL A 1 115 ? -2.647 -7.854 15.056 1.00 96.81 115 VAL A C 1
ATOM 973 O O . VAL A 1 115 ? -2.487 -7.358 16.171 1.00 96.81 115 VAL A O 1
ATOM 976 N N . LEU A 1 116 ? -3.804 -8.430 14.727 1.00 96.00 116 LEU A N 1
ATOM 977 C CA . LEU A 1 116 ? -4.964 -8.432 15.625 1.00 96.00 116 LEU A CA 1
ATOM 978 C C . LEU A 1 116 ? -4.755 -9.291 16.881 1.00 96.00 116 LEU A C 1
ATOM 980 O O . LEU A 1 116 ? -5.270 -8.955 17.950 1.00 96.00 116 LEU A O 1
ATOM 984 N N . ASN A 1 117 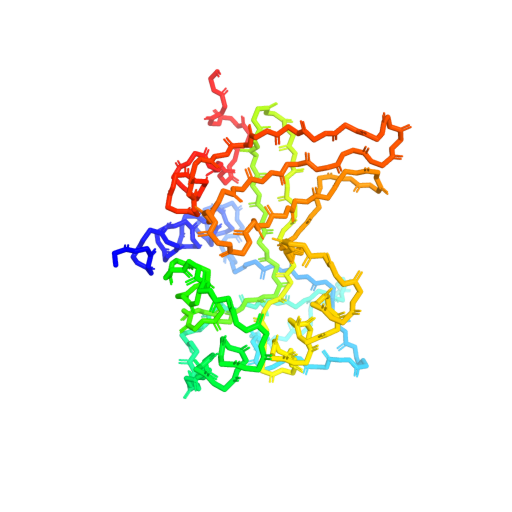? -3.985 -10.377 16.789 1.00 96.81 117 ASN A N 1
ATOM 985 C CA . ASN A 1 117 ? -3.608 -11.197 17.944 1.00 96.81 117 ASN A CA 1
ATOM 986 C C . ASN A 1 117 ? -2.714 -10.438 18.931 1.00 96.81 117 ASN A C 1
ATOM 988 O O . ASN A 1 117 ? -2.776 -10.696 20.137 1.00 96.81 117 ASN A O 1
ATOM 992 N N . GLU A 1 118 ? -1.929 -9.483 18.436 1.00 96.62 118 GLU A N 1
ATOM 993 C CA . GLU A 1 118 ? -1.138 -8.555 19.249 1.00 96.62 118 GLU A CA 1
ATOM 994 C C . GLU A 1 118 ? -1.968 -7.387 19.806 1.00 96.62 118 GLU A C 1
ATOM 996 O O . GLU A 1 118 ? -1.467 -6.603 20.606 1.00 96.62 118 GLU A O 1
ATOM 1001 N N . GLN A 1 119 ? -3.273 -7.347 19.505 1.00 93.56 119 GLN A N 1
ATOM 1002 C CA . GLN A 1 119 ? -4.219 -6.295 19.904 1.00 93.56 119 GLN A CA 1
ATOM 1003 C C . GLN A 1 119 ? -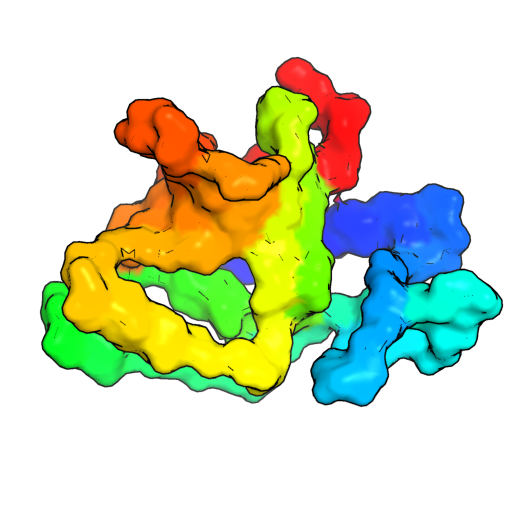3.931 -4.928 19.272 1.00 93.56 119 GLN A C 1
ATOM 1005 O O . GLN A 1 119 ? -4.395 -3.906 19.780 1.00 93.56 119 GLN A O 1
ATOM 1010 N N . GLU A 1 120 ? -3.212 -4.916 18.153 1.00 95.50 120 GLU A N 1
ATOM 1011 C CA . GLU A 1 120 ? -2.947 -3.714 17.371 1.00 95.50 120 GLU A CA 1
ATOM 1012 C C . GLU A 1 120 ? -4.147 -3.355 16.478 1.00 95.50 120 GLU A C 1
ATOM 1014 O O . GLU A 1 120 ? -4.949 -4.209 16.085 1.00 95.50 120 GLU A O 1
ATOM 1019 N N . ASP A 1 121 ? -4.295 -2.064 16.166 1.00 95.81 121 ASP A N 1
ATOM 1020 C CA . ASP A 1 121 ? -5.456 -1.516 15.447 1.00 95.81 121 ASP A CA 1
ATOM 1021 C C . ASP A 1 121 ? -5.135 -0.983 14.041 1.00 95.81 121 ASP A C 1
ATOM 1023 O O . ASP A 1 121 ? -5.966 -0.311 13.413 1.00 95.81 121 ASP A O 1
ATOM 1027 N N . MET A 1 122 ? -3.934 -1.276 13.542 1.00 97.31 122 MET A N 1
ATOM 1028 C CA . MET A 1 122 ? -3.414 -0.774 12.276 1.00 97.31 122 MET A CA 1
ATOM 1029 C C . MET A 1 122 ? -2.432 -1.746 11.624 1.00 97.31 122 MET A C 1
ATOM 1031 O O . MET A 1 122 ? -1.706 -2.446 12.316 1.00 97.31 122 MET A O 1
ATOM 1035 N N . ILE A 1 123 ? -2.385 -1.742 10.292 1.00 97.94 123 ILE A N 1
ATOM 1036 C CA . ILE A 1 123 ? -1.467 -2.564 9.489 1.00 97.94 123 ILE A CA 1
ATOM 1037 C C . ILE A 1 123 ? -0.458 -1.680 8.765 1.00 97.94 123 ILE A C 1
ATOM 1039 O O . ILE A 1 123 ? -0.826 -0.615 8.263 1.00 97.94 123 ILE A O 1
ATOM 1043 N N . GLU A 1 124 ? 0.804 -2.102 8.740 1.00 97.50 124 GLU A N 1
ATOM 1044 C CA . GLU A 1 124 ? 1.858 -1.431 7.978 1.00 97.50 124 GLU A CA 1
ATOM 1045 C C . GLU A 1 124 ? 1.617 -1.632 6.476 1.00 97.50 124 GLU A C 1
ATOM 1047 O O . GLU A 1 124 ? 1.180 -2.696 6.036 1.00 97.50 124 GLU A O 1
ATOM 1052 N N . ILE A 1 125 ? 1.842 -0.582 5.690 1.00 97.56 125 ILE A N 1
ATOM 1053 C CA . ILE A 1 125 ? 1.736 -0.624 4.223 1.00 97.56 125 ILE A CA 1
ATOM 1054 C C . ILE A 1 125 ? 2.989 -0.080 3.531 1.00 97.56 125 ILE A C 1
ATOM 1056 O O . ILE A 1 125 ? 2.997 0.081 2.308 1.00 97.56 125 ILE A O 1
ATOM 1060 N N . GLY A 1 126 ? 4.005 0.295 4.303 1.00 97.25 126 GLY A N 1
ATOM 1061 C CA . GLY A 1 126 ? 5.217 0.918 3.811 1.00 97.25 126 GLY A CA 1
ATOM 1062 C C . GLY A 1 126 ? 5.994 1.649 4.895 1.00 97.25 126 GLY A C 1
ATOM 1063 O O . GLY A 1 126 ? 5.588 1.728 6.051 1.00 97.25 126 GLY A O 1
ATOM 1064 N N . SER A 1 127 ? 7.088 2.282 4.493 1.00 96.94 127 SER A N 1
ATOM 1065 C CA . SER A 1 127 ? 7.979 3.036 5.369 1.00 96.94 127 SER A CA 1
ATOM 1066 C C . SER A 1 127 ? 8.496 4.306 4.701 1.00 96.94 127 SER A C 1
ATOM 1068 O O . SER A 1 127 ? 8.547 4.441 3.479 1.00 96.94 127 SER A O 1
ATOM 1070 N N . MET A 1 128 ? 8.857 5.285 5.521 1.00 94.88 128 MET A N 1
ATOM 1071 C CA . MET A 1 128 ? 9.514 6.519 5.092 1.00 94.88 128 MET A CA 1
ATOM 1072 C C . MET A 1 128 ? 11.031 6.431 5.291 1.00 94.88 128 MET A C 1
ATOM 1074 O O . MET A 1 128 ? 11.801 6.927 4.470 1.00 94.88 128 MET A O 1
ATOM 1078 N N . ASP A 1 129 ? 11.456 5.783 6.375 1.00 91.75 129 ASP A N 1
ATOM 1079 C CA . ASP A 1 129 ? 12.844 5.451 6.688 1.00 91.75 129 ASP A CA 1
ATOM 1080 C C . ASP A 1 129 ? 12.887 4.309 7.727 1.00 91.75 129 ASP A C 1
ATOM 1082 O O . ASP A 1 129 ? 11.874 3.675 8.005 1.00 91.75 129 ASP A O 1
ATOM 1086 N N . SER A 1 130 ? 14.061 4.026 8.302 1.00 90.81 130 SER A N 1
ATOM 1087 C CA . SER A 1 130 ? 14.244 2.945 9.283 1.00 90.81 130 SER A CA 1
ATOM 1088 C C . SER A 1 130 ? 13.557 3.165 10.635 1.00 90.81 130 SER A C 1
ATOM 1090 O O . SER A 1 130 ? 13.553 2.252 11.457 1.00 90.81 130 SER A O 1
ATOM 1092 N N . TYR A 1 131 ? 13.061 4.372 10.904 1.00 92.50 131 TYR A N 1
ATOM 1093 C CA . TYR A 1 131 ? 12.426 4.760 12.161 1.00 92.50 131 TYR A CA 1
ATOM 1094 C C . TYR A 1 131 ? 10.980 5.213 11.975 1.00 92.50 131 TYR A C 1
ATOM 1096 O O . TYR A 1 131 ? 10.285 5.373 12.971 1.00 92.50 131 TYR A O 1
ATOM 1104 N N . ALA A 1 132 ? 10.507 5.394 10.743 1.00 95.75 132 ALA A N 1
ATOM 1105 C CA . ALA A 1 132 ? 9.162 5.873 10.471 1.00 95.75 132 ALA A CA 1
ATOM 1106 C C . ALA A 1 132 ? 8.418 4.965 9.483 1.00 95.75 132 ALA A C 1
ATOM 1108 O O . ALA A 1 132 ? 8.766 4.899 8.300 1.00 95.75 132 ALA A O 1
ATOM 1109 N N . SER A 1 133 ? 7.350 4.330 9.965 1.00 97.50 133 SER A N 1
ATOM 1110 C CA . SER A 1 133 ? 6.508 3.395 9.207 1.00 97.50 133 SER A CA 1
ATOM 1111 C C . SER A 1 133 ? 5.134 3.995 8.914 1.00 97.50 133 SER A C 1
ATOM 1113 O O . SER A 1 133 ? 4.595 4.785 9.695 1.00 97.50 133 SER A O 1
ATOM 1115 N N . VAL A 1 134 ? 4.565 3.645 7.765 1.00 98.25 134 VAL A N 1
ATOM 1116 C CA . VAL A 1 134 ? 3.253 4.101 7.301 1.00 98.25 134 VAL A CA 1
ATOM 1117 C C . VAL A 1 134 ? 2.231 3.004 7.554 1.00 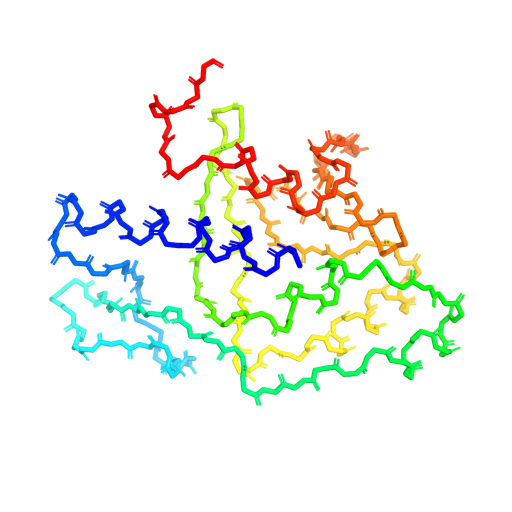98.25 134 VAL A C 1
ATOM 1119 O O . VAL A 1 134 ? 2.349 1.898 7.036 1.00 98.25 134 VAL A O 1
ATOM 1122 N N . PHE A 1 135 ? 1.189 3.338 8.306 1.00 98.50 135 PHE A N 1
ATOM 1123 C CA . PHE A 1 135 ? 0.138 2.414 8.706 1.00 98.50 135 PHE A CA 1
ATOM 1124 C C . PHE A 1 135 ? -1.233 2.853 8.205 1.00 98.50 135 PHE A C 1
ATOM 1126 O O . PHE A 1 135 ? -1.500 4.044 8.025 1.00 98.50 135 PHE A O 1
ATOM 1133 N N . VAL A 1 136 ? -2.146 1.892 8.077 1.00 98.62 136 VAL A N 1
ATOM 1134 C CA . VAL A 1 136 ? -3.579 2.134 7.891 1.00 98.62 136 VAL A CA 1
ATOM 1135 C C . VAL A 1 136 ? -4.340 1.622 9.105 1.00 98.62 136 VAL A C 1
ATOM 1137 O O . VAL A 1 136 ? -4.295 0.435 9.425 1.00 98.62 136 VAL A O 1
ATOM 1140 N N . LYS A 1 137 ? -5.087 2.508 9.767 1.00 98.38 137 LYS A N 1
ATOM 1141 C CA . LYS A 1 137 ? -5.970 2.154 10.888 1.00 98.38 137 LYS A CA 1
ATOM 1142 C C . LYS A 1 137 ? -7.129 1.296 10.383 1.00 98.38 137 LYS A C 1
ATOM 1144 O O . LYS A 1 137 ? -7.884 1.738 9.514 1.00 98.38 137 LYS A O 1
ATOM 1149 N N . PHE A 1 138 ? -7.341 0.128 10.983 1.00 97.81 138 PHE A N 1
ATOM 1150 C CA . PHE A 1 138 ? -8.309 -0.875 10.532 1.00 97.81 138 PHE A CA 1
ATOM 1151 C C . PHE A 1 138 ? -9.722 -0.327 10.341 1.00 97.81 138 PHE A C 1
ATOM 1153 O O . PHE A 1 138 ? -10.294 -0.453 9.260 1.00 97.81 138 PHE A O 1
ATOM 1160 N N . VAL A 1 139 ? -10.275 0.305 11.378 1.00 96.50 139 VAL A N 1
ATOM 1161 C CA . VAL A 1 139 ? -11.682 0.735 11.385 1.00 96.50 139 VAL A CA 1
ATOM 1162 C C . VAL A 1 139 ? -11.873 2.081 10.692 1.00 96.50 139 VAL A C 1
ATOM 1164 O O . VAL A 1 139 ? -12.836 2.275 9.956 1.00 96.50 139 VAL A O 1
ATOM 1167 N N . SER A 1 140 ? -10.974 3.040 10.936 1.00 97.62 140 SER A N 1
ATOM 1168 C CA . SER A 1 140 ? -11.144 4.397 10.399 1.00 97.62 140 SER A CA 1
ATOM 1169 C C . SER A 1 140 ? -10.670 4.546 8.954 1.00 97.62 140 SER A C 1
ATOM 1171 O O . SER A 1 140 ? -11.106 5.478 8.286 1.00 97.62 140 SER A O 1
ATOM 1173 N N . GLY A 1 141 ? -9.782 3.666 8.479 1.00 98.00 141 GLY A N 1
ATOM 1174 C CA . GLY A 1 141 ? -9.140 3.784 7.168 1.00 98.00 141 GLY A CA 1
ATOM 1175 C C . GLY A 1 141 ? -8.131 4.933 7.068 1.00 98.00 141 GLY A C 1
ATOM 1176 O O . GLY A 1 141 ? -7.627 5.204 5.980 1.00 98.00 141 GLY A O 1
ATOM 1177 N N . ARG A 1 142 ? -7.831 5.618 8.182 1.00 98.62 142 ARG A N 1
ATOM 1178 C CA . ARG A 1 142 ? -6.834 6.692 8.210 1.00 98.62 142 ARG A CA 1
ATOM 1179 C C . ARG A 1 142 ? -5.447 6.147 7.937 1.00 98.62 142 ARG A C 1
ATOM 1181 O O . ARG A 1 142 ? -5.075 5.114 8.490 1.00 98.62 142 ARG A O 1
ATOM 1188 N N . VAL A 1 143 ? -4.679 6.909 7.168 1.00 98.69 143 VAL A N 1
ATOM 1189 C CA . VAL A 1 143 ? -3.263 6.639 6.930 1.00 98.69 143 VAL A CA 1
ATOM 1190 C C . VAL A 1 143 ? -2.446 7.483 7.899 1.00 98.69 143 VAL A C 1
ATOM 1192 O O . VAL A 1 143 ? -2.591 8.710 7.936 1.00 98.69 143 VAL A O 1
ATOM 1195 N N . VAL A 1 144 ? -1.603 6.832 8.692 1.00 98.44 144 VAL A N 1
ATOM 1196 C CA . VAL A 1 144 ? -0.772 7.464 9.721 1.00 98.44 144 VAL A CA 1
ATOM 1197 C C . VAL A 1 144 ? 0.697 7.125 9.500 1.00 98.44 144 VAL A C 1
ATOM 1199 O O . VAL A 1 144 ? 1.027 6.075 8.962 1.00 98.44 144 VAL A O 1
ATOM 1202 N N . LEU A 1 145 ? 1.574 8.032 9.906 1.00 97.81 145 LEU A N 1
ATOM 1203 C CA . LEU A 1 145 ? 3.000 7.786 10.053 1.00 97.81 145 LEU A CA 1
ATOM 1204 C C . LEU A 1 145 ? 3.273 7.589 11.540 1.00 97.81 145 LEU A C 1
ATOM 1206 O O . LEU A 1 145 ? 2.897 8.454 12.334 1.00 97.81 145 LEU A O 1
ATOM 1210 N N . TYR A 1 146 ? 3.917 6.489 11.904 1.00 97.69 146 TYR A N 1
ATOM 1211 C CA . TYR A 1 146 ? 4.391 6.262 13.261 1.00 97.69 146 TYR A CA 1
ATOM 1212 C C . TYR A 1 146 ? 5.914 6.364 13.291 1.00 97.69 146 TYR A C 1
ATOM 1214 O O . TYR A 1 146 ? 6.597 5.634 12.573 1.00 97.69 146 TYR A O 1
ATOM 1222 N N . ASP A 1 147 ? 6.426 7.285 14.102 1.00 95.81 147 ASP A N 1
ATOM 1223 C CA . ASP A 1 147 ? 7.848 7.490 14.346 1.00 95.81 147 ASP A CA 1
ATOM 1224 C C . ASP A 1 147 ? 8.260 6.727 15.612 1.00 95.81 147 ASP A C 1
ATOM 1226 O O . ASP A 1 147 ? 7.883 7.081 16.731 1.00 95.81 147 ASP A O 1
ATOM 1230 N N . TRP A 1 148 ? 9.034 5.662 15.428 1.00 93.00 148 TRP A N 1
ATOM 1231 C CA . TRP A 1 148 ? 9.527 4.788 16.488 1.00 93.00 148 TRP A CA 1
ATOM 1232 C C . TRP A 1 148 ? 10.645 5.417 17.326 1.00 93.00 148 TRP A C 1
ATOM 1234 O O . TRP A 1 148 ? 10.887 4.955 18.440 1.00 93.00 148 TRP A O 1
ATOM 1244 N N . GLU A 1 149 ? 11.347 6.439 16.823 1.00 93.69 149 GLU A N 1
ATOM 1245 C CA . GLU A 1 149 ? 12.383 7.138 17.594 1.00 93.69 149 GLU A CA 1
ATOM 1246 C C . GLU A 1 149 ? 11.750 8.031 18.666 1.00 93.69 149 GLU A C 1
ATOM 1248 O O . GLU A 1 149 ? 12.243 8.088 19.798 1.00 93.69 149 GLU A O 1
ATOM 1253 N N . PHE A 1 150 ? 10.646 8.701 18.326 1.00 93.62 150 PHE A N 1
ATOM 1254 C CA . PHE A 1 150 ? 9.951 9.627 19.226 1.00 93.62 150 PHE A CA 1
ATOM 1255 C C . PHE A 1 150 ? 8.662 9.069 19.843 1.00 93.62 150 PHE A C 1
ATOM 1257 O O . PHE A 1 150 ? 8.098 9.719 20.723 1.00 93.62 150 PHE A O 1
ATOM 1264 N N . GLU A 1 151 ? 8.224 7.876 19.429 1.00 93.62 151 GLU A N 1
ATOM 1265 C CA . GLU A 1 151 ? 6.928 7.278 19.791 1.00 93.62 151 GLU A CA 1
ATOM 1266 C C . GLU A 1 151 ? 5.751 8.219 19.451 1.00 93.62 151 GLU A C 1
ATOM 1268 O O . GLU A 1 151 ? 4.818 8.406 20.237 1.00 93.62 151 GLU A O 1
ATOM 1273 N N . GLU A 1 152 ? 5.812 8.853 18.272 1.00 95.31 152 GLU A N 1
ATOM 1274 C CA . GLU A 1 152 ? 4.822 9.831 17.806 1.00 95.31 152 GLU A CA 1
ATOM 1275 C C . GLU A 1 152 ? 4.018 9.317 16.603 1.00 95.31 152 GLU A C 1
ATOM 1277 O O . GLU A 1 152 ? 4.568 8.822 15.623 1.00 95.31 152 GLU A O 1
ATOM 1282 N N . GLU A 1 153 ? 2.696 9.508 16.650 1.00 96.75 153 GLU A N 1
ATOM 1283 C CA . GLU A 1 153 ? 1.787 9.240 15.530 1.00 96.75 153 GLU A CA 1
ATOM 1284 C C . GLU A 1 153 ? 1.369 10.559 14.860 1.00 96.75 153 GLU A C 1
ATOM 1286 O O . GLU A 1 153 ? 0.884 11.488 15.516 1.00 96.75 153 GLU A O 1
ATOM 1291 N N . ALA A 1 154 ? 1.498 10.631 13.535 1.00 96.44 154 ALA A N 1
ATOM 1292 C CA . ALA A 1 154 ? 1.031 11.747 12.722 1.00 96.44 154 ALA A CA 1
ATOM 1293 C C . ALA A 1 154 ? 0.052 11.269 11.643 1.00 96.44 154 ALA A C 1
ATOM 1295 O O . ALA A 1 154 ? 0.359 10.385 10.847 1.00 96.44 154 ALA A O 1
ATOM 1296 N N . VAL A 1 155 ? -1.122 11.898 11.556 1.00 97.75 155 VAL A N 1
ATOM 1297 C CA . VAL A 1 155 ? -2.090 11.601 10.489 1.00 97.75 155 VAL A CA 1
ATOM 1298 C C . VAL A 1 155 ? -1.582 12.166 9.161 1.00 97.75 155 VAL A C 1
ATOM 1300 O O . VAL A 1 155 ? -1.395 13.378 9.031 1.00 97.75 155 VAL A O 1
ATOM 1303 N N . LEU A 1 156 ? -1.399 11.295 8.167 1.00 97.50 156 LEU A N 1
ATOM 1304 C CA . LEU A 1 156 ? -1.075 11.685 6.795 1.00 97.50 156 LEU A CA 1
ATOM 1305 C C . LEU A 1 156 ? -2.358 12.003 6.016 1.00 97.50 156 LEU A C 1
ATOM 1307 O O . LEU A 1 156 ? -2.473 13.066 5.406 1.00 97.50 156 LEU A O 1
ATOM 1311 N N . ALA A 1 157 ? -3.350 11.115 6.068 1.00 98.00 157 ALA A N 1
ATOM 1312 C CA . ALA A 1 157 ? -4.600 11.260 5.328 1.00 98.00 157 ALA A CA 1
ATOM 1313 C C . ALA A 1 157 ? -5.783 10.640 6.080 1.00 98.00 157 ALA A C 1
ATOM 1315 O O . ALA A 1 157 ? -5.619 9.679 6.832 1.00 98.00 157 ALA A O 1
ATOM 1316 N N . ASP A 1 158 ? -6.992 11.147 5.835 1.00 98.06 158 ASP A N 1
ATOM 1317 C CA . ASP A 1 158 ? -8.218 10.599 6.419 1.00 98.06 158 ASP A CA 1
ATOM 1318 C C . ASP A 1 158 ? -8.693 9.309 5.717 1.00 98.06 158 ASP A C 1
ATOM 1320 O O . ASP A 1 158 ? -9.604 8.650 6.210 1.00 98.06 158 ASP A O 1
ATOM 1324 N N . SER A 1 159 ? -8.095 8.944 4.576 1.00 98.31 159 SER A N 1
ATOM 1325 C CA . SER A 1 159 ? -8.418 7.740 3.790 1.00 98.31 159 SER A CA 1
ATOM 1326 C C . SER A 1 159 ? -7.271 7.347 2.850 1.00 98.31 159 SER A C 1
ATOM 1328 O O . SER A 1 159 ? -6.406 8.176 2.543 1.00 98.31 159 SER A O 1
ATOM 1330 N N . LEU A 1 160 ? -7.294 6.119 2.322 1.00 98.50 160 LEU A N 1
ATOM 1331 C CA . LEU A 1 160 ? -6.353 5.678 1.288 1.00 98.50 160 LEU A CA 1
ATOM 1332 C C . LEU A 1 160 ? -6.571 6.445 -0.022 1.00 98.50 160 LEU A C 1
ATOM 1334 O O . LEU A 1 160 ? -5.606 6.845 -0.672 1.00 98.50 160 LEU A O 1
ATOM 1338 N N . SER A 1 161 ? -7.822 6.736 -0.383 1.00 98.25 161 SER A N 1
ATOM 1339 C CA . SER A 1 161 ? -8.155 7.598 -1.523 1.00 98.25 161 SER A CA 1
ATOM 1340 C C . SER A 1 161 ? -7.462 8.960 -1.439 1.00 98.25 161 SER A C 1
ATOM 1342 O O . SER A 1 161 ? -6.867 9.431 -2.413 1.00 98.25 161 SER A O 1
ATOM 1344 N N . GLU A 1 162 ? -7.511 9.605 -0.274 1.00 98.00 162 GLU A N 1
ATOM 1345 C CA . GLU A 1 162 ? -6.840 10.886 -0.060 1.00 98.00 162 GLU A CA 1
ATOM 1346 C C . GLU A 1 162 ? -5.314 10.735 -0.073 1.00 98.00 162 GLU A C 1
ATOM 1348 O O . GLU A 1 162 ? -4.632 11.557 -0.692 1.00 98.00 162 GLU A O 1
ATOM 1353 N N . PHE A 1 163 ? -4.788 9.681 0.555 1.00 98.00 163 PHE A N 1
ATOM 1354 C CA . PHE A 1 163 ? -3.360 9.383 0.575 1.00 98.00 163 PHE A CA 1
ATOM 1355 C C . PHE A 1 163 ? -2.793 9.258 -0.845 1.00 98.00 163 PHE A C 1
ATOM 1357 O O . PHE A 1 163 ? -1.933 10.046 -1.235 1.00 98.00 163 PHE A O 1
ATOM 1364 N N . PHE A 1 164 ? -3.342 8.367 -1.673 1.00 97.75 164 PHE A N 1
ATOM 1365 C CA . PHE A 1 164 ? -2.862 8.153 -3.043 1.00 97.75 164 PHE A CA 1
ATOM 1366 C C . PHE A 1 164 ? -3.110 9.345 -3.982 1.00 97.75 164 PHE A C 1
ATOM 1368 O O . PHE A 1 164 ? -2.394 9.514 -4.965 1.00 97.75 164 PHE A O 1
ATOM 1375 N N . THR A 1 165 ? -4.073 10.220 -3.675 1.00 96.31 165 THR A N 1
ATOM 1376 C CA . THR A 1 165 ? -4.277 11.475 -4.426 1.00 96.31 165 THR A CA 1
ATOM 1377 C C . THR A 1 165 ? -3.202 12.525 -4.107 1.00 96.31 165 THR A C 1
ATOM 1379 O O . THR A 1 165 ? -2.824 13.339 -4.961 1.00 96.31 165 THR A O 1
ATOM 1382 N N . LYS A 1 166 ? -2.723 12.551 -2.859 1.00 95.56 166 LYS A N 1
ATOM 1383 C CA . LYS A 1 166 ? -1.715 13.508 -2.384 1.00 95.56 166 LYS A CA 1
ATOM 1384 C C . LYS A 1 166 ? -0.286 13.031 -2.626 1.00 95.56 166 LYS A C 1
ATOM 1386 O O . LYS A 1 166 ? 0.569 13.877 -2.883 1.00 95.56 166 LYS A O 1
ATOM 1391 N N . LEU A 1 167 ? -0.049 11.721 -2.594 1.00 95.94 167 LEU A N 1
ATOM 1392 C CA . LEU A 1 167 ? 1.253 11.107 -2.825 1.00 95.94 167 LEU A CA 1
ATOM 1393 C C . LEU A 1 167 ? 1.751 11.414 -4.247 1.00 95.94 167 LEU A C 1
ATOM 1395 O O . LEU A 1 167 ? 1.058 11.163 -5.235 1.00 95.94 167 LEU A O 1
ATOM 1399 N N . LYS A 1 168 ? 2.943 12.006 -4.365 1.00 95.00 168 LYS A N 1
ATOM 1400 C CA . LYS A 1 168 ? 3.499 12.448 -5.655 1.00 95.00 168 LYS A CA 1
ATOM 1401 C C . LYS A 1 168 ? 4.527 11.466 -6.183 1.00 95.00 168 LYS A C 1
ATOM 1403 O O . LYS A 1 168 ? 5.394 11.036 -5.444 1.00 95.00 168 LYS A O 1
ATOM 1408 N N . VAL A 1 169 ? 4.497 11.166 -7.474 1.00 93.81 169 VAL A N 1
ATOM 1409 C CA . VAL A 1 169 ? 5.470 10.241 -8.090 1.00 93.81 169 VAL A CA 1
ATOM 1410 C C . VAL A 1 169 ? 6.824 10.902 -8.372 1.00 93.81 169 VAL A C 1
ATOM 1412 O O . VAL A 1 169 ? 7.806 10.216 -8.630 1.00 93.81 169 VAL A O 1
ATOM 1415 N N . ARG A 1 170 ? 6.902 12.240 -8.303 1.00 86.50 170 ARG A N 1
ATOM 1416 C CA . ARG A 1 170 ? 8.153 12.997 -8.422 1.00 86.50 170 ARG A CA 1
ATOM 1417 C C . ARG A 1 170 ? 8.25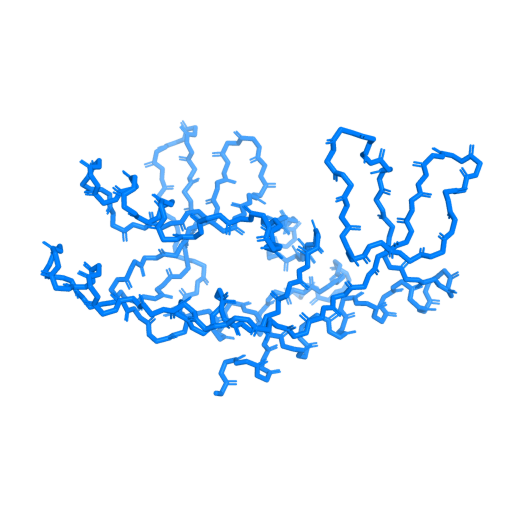6 14.107 -7.378 1.00 86.50 170 ARG A C 1
ATOM 1419 O O . ARG A 1 170 ? 7.258 14.720 -7.003 1.00 86.50 170 ARG A O 1
ATOM 1426 N N . MET A 1 171 ? 9.485 14.392 -6.949 1.00 75.69 171 MET A N 1
ATOM 1427 C CA . MET A 1 171 ? 9.781 15.417 -5.941 1.00 75.69 171 MET A CA 1
ATOM 1428 C C . MET A 1 171 ? 9.541 16.847 -6.451 1.00 75.69 171 MET A C 1
ATOM 1430 O O . MET A 1 171 ? 9.194 17.728 -5.674 1.00 75.69 171 MET A O 1
ATOM 1434 N N . ASP A 1 172 ? 9.670 17.088 -7.757 1.00 72.12 172 ASP A N 1
ATOM 1435 C CA . ASP A 1 172 ? 9.391 18.389 -8.385 1.00 72.12 172 ASP A CA 1
ATOM 1436 C C . ASP A 1 172 ? 7.893 18.745 -8.425 1.00 72.12 172 ASP A C 1
ATOM 1438 O O . ASP A 1 172 ? 7.530 19.850 -8.820 1.00 72.12 172 ASP A O 1
ATOM 1442 N N . GLN A 1 173 ? 7.024 17.829 -7.985 1.00 61.97 173 GLN A N 1
ATOM 1443 C CA . GLN A 1 173 ? 5.580 18.028 -7.850 1.00 61.97 173 GLN A CA 1
ATOM 1444 C C . GLN A 1 173 ? 5.149 18.377 -6.415 1.00 61.97 173 GLN A C 1
ATOM 1446 O O . GLN A 1 173 ? 3.947 18.408 -6.132 1.00 61.97 173 GLN A O 1
ATOM 1451 N N . VAL A 1 174 ? 6.103 18.603 -5.505 1.00 59.44 174 VAL A N 1
ATOM 1452 C CA . VAL A 1 174 ? 5.837 19.057 -4.137 1.00 59.44 174 VAL A CA 1
ATOM 1453 C C . VAL A 1 174 ? 5.882 20.590 -4.110 1.00 59.44 174 VAL A C 1
ATOM 1455 O O . VAL A 1 174 ? 6.944 21.180 -4.306 1.00 59.44 174 VAL A O 1
ATOM 1458 N N . GLU A 1 175 ? 4.724 21.227 -3.909 1.00 42.38 175 GLU A N 1
ATOM 1459 C CA . GLU A 1 175 ? 4.596 22.684 -3.696 1.00 42.38 175 GLU A CA 1
ATOM 1460 C C . GLU A 1 175 ? 4.797 23.080 -2.227 1.00 42.38 175 GLU A C 1
ATOM 1462 O O . GLU A 1 175 ? 4.279 22.363 -1.338 1.00 42.38 175 GLU A O 1
#

pLDDT: mean 94.43, std 6.62, range [42.38, 98.69]

=== Feature glossary ===
Feature key, reading from the visual/contextual features back to the raw sequence:

Rendered structure images. Structure images are PyMOL renders from six orthogonal camera directions. Cartoon representation draws helices as coils and strands as arrows; sticks shows the backbone as bonds; surface shows the solvent-excluded envelope. Rainbow coloring maps sequence position to hue (blue→red, N→C); chain coloring assigns a distinct color per polypeptide.

Contact-map, Ramachandran, and PAE plots. Three diagnostic plots accompany the record. The Cα contact map visualizes the tertiary structure as a 2D adjacency matrix (8 Å cutoff, sequence-local contacts suppressed). The Ramachandran plot shows the distribution of backbone (φ, ψ) torsions, with points in the α and β basins reflecting secondary structure content. The PAE plot shows AlphaFold's inter-residue confidence as a color matrix.

InterPro / GO / CATH / organism. The annotation block draws on four external resources. InterPro: which protein families and domains the sequence belongs to. GO: standardized terms for what the protein does, what process it participates in, and where in the cell it acts. CATH: which structural fold it has in the CATH hierarchy. Organism: the species of origin.

Nearest PDB structures. Structural nearest neighbors (via Foldseek easy-search vs the PDB). Reported per hit: target PDB id, E-value, and alignment TM-score. A TM-score above ~0.5 is the conventional threshold for 'same fold'.

Predicted aligned error. Predicted aligned error is AlphaFold's pairwise confidence. Unlike pLDDT (per-residue), PAE is per-residue-pair and captures whether two parts of the structure are correctly placed relative to each other. Units are ångströms of expected positional error.

Solvent-accessible surface area. SASA measures how much of the protein is reachable by solvent. It is computed by rolling a water-sized probe over the atomic surface and summing the exposed area (Å²). Per-residue SASA distinguishes core (buried, low SASA) from surface (exposed, high SASA) residues; total SASA is a whole-molecule size measure.

B-factor. Crystallographic B-factors measure how much each atom's electron density is smeared out, in Å². They rise in mobile loops and surface residues and fall in the buried interior. In AlphaFold models this column is repurposed to hold pLDDT instead.

pLDDT. For AlphaFold models, the B-factor field carries pLDDT — the model's own estimate of local accuracy on a 0–100 scale. Regions with pLDDT<50 should be treated as essentially unmodeled; they often correspond to intrinsically disordered segments.

Backbone torsions (φ/ψ). φ (phi) and ψ (psi) are the two rotatable backbone dihedrals per residue: φ is the C(i-1)–N–Cα–C torsion, ψ is the N–Cα–C–N(i+1) torsion, both in degrees on (−180°, 180°]. α-helical residues cluster near (−60°, −45°); β-strand residues near (−120°, +130°). A Ramachandran plot is simply a scatter of (φ, ψ) for every residue.

Radius of gyration, Cα contacts, bounding box. Radius of gyration (Rg) is the root-mean-square distance of Cα atoms from their centroid — a single number for overall size and compactness. A globular domain of N residues has Rg ≈ 2.2·N^0.38 Å; an extended or disordered chain has a much larger Rg. The Cα contact count is the number of residue pairs whose Cα atoms are within 8 Å and are more than four positions apart in sequence — a standard proxy for tertiary packing density. The bounding box is the smallest axis-aligned box enclosing all Cα atoms.

Secondary structure (3-state, P-SEA). Three-state secondary structure (P-SEA) collapses the eight DSSP classes into helix (a), strand (b), and coil (c). P-SEA assigns these from Cα geometry alone — distances and angles — without requiring backbone oxygens, so it works on any Cα trace.

Secondary structure (8-state, DSSP). Secondary structure is the local, repeating backbone conformation. DSSP classifies it into eight states by reading the hydrogen-bond network: three helix types (H, G, I), two β types (E, B), two non-regular types (T, S), and unstructured coil (-).

Foldseek 3Di. The Foldseek 3Di string encodes local tertiary geometry as a 20-letter alphabet — one character per residue — derived from the relative positions of nearby Cα atoms. Unlike the amino-acid sequence, 3Di is a direct function of the 3D structure, so two proteins with the same fold have similar 3Di strings even at low sequence identity.

mmCIF coordinates. Structure coordinates are given as an mmCIF _atom_site loop: one row per atom with element, residue name, chain id, sequence number, and x/y/z position in Å. Only the four main-chain atoms per residue are included here; side chains are omitted to keep the record compact.

Sequence. This is the polypeptide sequence — one letter per residue, N-terminus first. Length ranges from a few dozen residues for small domains to over a thousand for large multi-domain proteins.